Protein AF-A0A7T0P045-F1 (afdb_monomer_lite)

pLDDT: mean 94.11, std 5.27, range [69.0, 98.75]

Sequence (353 aa):
MPESSFTHPLFGPIKFRTASSEWKRGDRIIFIAGFDLNDVTPIVIPQLKDIPGSNNGKLRFHKQAHQQLLAVFNSIEAKGQLPLVKTCAGTLNPRLRKPTSGALSKLPSNHAFGIAIDLNENDPGFGDSVAPIAPVFQLFGFTWGKSFNDPMHFEINKLIKPEDVEEKLAMKYLATKQHVSNRGTPPDDFLDQLVSWGKQAPDEIFAPNLISDIYSSVKNTLGPWKDIKHRRAVMLEVMRVLAGFESSWNWNEGRDKNNPTSVTPETIEAGAWQVSANSMNFGQELKDLVLRDVGTLDGNAFQKAMKENHTLAMEYVARLLRRTTRHHGPVSRHEIDPWLRSDAVEEFEGLLS

Radius of gyration: 25.92 Å; chains: 1; bounding box: 61×36×77 Å

Structure (mmCIF, N/CA/C/O backbone):
data_AF-A0A7T0P045-F1
#
_entry.id   AF-A0A7T0P045-F1
#
loop_
_atom_site.group_PDB
_atom_site.id
_atom_site.type_symbol
_atom_site.label_atom_id
_atom_site.label_alt_id
_atom_site.label_comp_id
_atom_site.label_asym_id
_atom_site.label_entity_id
_atom_site.label_seq_id
_atom_site.pdbx_PDB_ins_code
_atom_site.Cartn_x
_atom_site.Cartn_y
_atom_site.Cartn_z
_atom_site.occupancy
_atom_site.B_iso_or_equiv
_atom_site.auth_seq_id
_atom_site.auth_comp_id
_atom_site.auth_asym_id
_atom_site.auth_atom_id
_atom_site.pdbx_PDB_model_num
ATOM 1 N N . MET A 1 1 ? 29.219 10.066 -37.476 1.00 87.38 1 MET A N 1
ATOM 2 C CA . MET A 1 1 ? 28.255 9.719 -36.413 1.00 87.38 1 MET A CA 1
ATOM 3 C C . MET A 1 1 ? 28.622 10.521 -35.179 1.00 87.38 1 MET A C 1
ATOM 5 O O . MET A 1 1 ? 29.754 10.370 -34.728 1.00 87.38 1 MET A O 1
ATOM 9 N N . PRO A 1 2 ? 27.751 11.415 -34.690 1.00 94.62 2 PRO A N 1
ATOM 10 C CA . PRO A 1 2 ? 28.007 12.179 -33.480 1.00 94.62 2 PRO A CA 1
ATOM 11 C C . PRO A 1 2 ? 28.265 11.287 -32.264 1.00 94.62 2 PRO A C 1
ATOM 13 O O . PRO A 1 2 ? 27.528 10.326 -32.029 1.00 94.62 2 PRO A O 1
ATOM 16 N N . GLU A 1 3 ? 29.282 11.649 -31.483 1.00 97.06 3 GLU A N 1
ATOM 17 C CA . GLU A 1 3 ? 29.606 11.041 -30.191 1.00 97.06 3 GLU A CA 1
ATOM 18 C C . GLU A 1 3 ? 29.237 11.990 -29.048 1.00 97.06 3 GLU A C 1
ATOM 20 O O . GLU A 1 3 ? 29.229 13.214 -29.209 1.00 97.06 3 GLU A O 1
ATOM 25 N N . SER A 1 4 ? 28.937 11.430 -27.881 1.00 96.88 4 SER A N 1
ATOM 26 C CA . SER A 1 4 ? 28.746 12.195 -26.652 1.00 96.88 4 SER A CA 1
ATOM 27 C C . SER A 1 4 ? 29.071 11.342 -25.428 1.00 96.88 4 SER A C 1
ATOM 29 O O . SER A 1 4 ? 29.196 10.116 -25.518 1.00 96.88 4 SER A O 1
ATOM 31 N N . SER A 1 5 ? 29.204 12.011 -24.287 1.00 97.12 5 SER A N 1
ATOM 32 C CA . SER A 1 5 ? 29.489 11.393 -23.000 1.00 97.12 5 SER A CA 1
ATOM 33 C C . SER A 1 5 ? 28.668 12.048 -21.896 1.00 97.12 5 SER A C 1
ATOM 35 O O . SER A 1 5 ? 28.359 13.237 -21.971 1.00 97.12 5 SER A O 1
ATOM 37 N N . PHE A 1 6 ? 28.339 11.280 -20.862 1.00 96.75 6 PHE A N 1
ATOM 38 C CA . PHE A 1 6 ? 27.690 11.768 -19.644 1.00 96.75 6 PHE A CA 1
ATOM 39 C C . PHE A 1 6 ? 27.979 10.815 -18.478 1.00 96.75 6 PHE A C 1
ATOM 41 O O . PHE A 1 6 ? 28.399 9.684 -18.704 1.00 96.75 6 PHE A O 1
ATOM 48 N N . THR A 1 7 ? 27.738 11.240 -17.241 1.00 97.38 7 THR A N 1
ATOM 49 C CA . THR A 1 7 ? 27.836 10.357 -16.068 1.00 97.38 7 THR A CA 1
ATOM 50 C C . THR A 1 7 ? 26.453 9.810 -15.732 1.00 97.38 7 THR A C 1
ATOM 52 O O . THR A 1 7 ? 25.568 10.568 -15.336 1.00 97.38 7 THR A O 1
ATOM 55 N N . HIS A 1 8 ? 26.256 8.505 -15.904 1.00 96.75 8 HIS A N 1
ATOM 56 C CA . HIS A 1 8 ? 25.036 7.808 -15.514 1.00 96.75 8 HIS A CA 1
ATOM 57 C C . HIS A 1 8 ? 25.030 7.557 -13.997 1.00 96.75 8 HIS A C 1
ATOM 59 O O . HIS A 1 8 ? 26.045 7.098 -13.467 1.00 96.75 8 HIS A O 1
ATOM 65 N N . PRO A 1 9 ? 23.911 7.782 -13.285 1.00 94.88 9 PRO A N 1
ATOM 66 C CA . PRO A 1 9 ? 23.858 7.644 -11.826 1.00 94.88 9 PRO A CA 1
ATOM 67 C C . PRO A 1 9 ? 24.200 6.233 -11.321 1.00 94.88 9 PRO A C 1
ATOM 69 O O . PRO A 1 9 ? 24.786 6.100 -10.254 1.00 94.88 9 PRO A O 1
ATOM 72 N N . LEU A 1 10 ? 23.878 5.188 -12.091 1.00 96.31 10 LEU A N 1
ATOM 73 C CA . LEU A 1 10 ? 24.155 3.792 -11.712 1.00 96.31 10 LEU A CA 1
ATOM 74 C C . LEU A 1 10 ? 25.470 3.229 -12.265 1.00 96.31 10 LEU A C 1
ATOM 76 O O . LEU A 1 10 ? 26.020 2.296 -11.693 1.00 96.31 10 LEU A O 1
ATOM 80 N N . PHE A 1 11 ? 25.951 3.753 -13.396 1.00 96.81 11 PHE A N 1
ATOM 81 C CA . PHE A 1 11 ? 27.024 3.119 -14.181 1.00 96.81 11 PHE A CA 1
ATOM 82 C C . PHE A 1 11 ? 28.256 4.015 -14.345 1.00 96.81 11 PHE A C 1
ATOM 84 O O . PHE A 1 11 ? 29.254 3.601 -14.926 1.00 96.81 11 PHE A O 1
ATOM 91 N N . GLY A 1 12 ? 28.214 5.243 -13.820 1.00 97.06 12 GLY A N 1
ATOM 92 C CA . GLY A 1 12 ? 29.323 6.181 -13.913 1.00 97.06 12 GLY A CA 1
ATOM 93 C C . GLY A 1 12 ? 29.507 6.745 -15.330 1.00 97.06 12 GLY A C 1
ATOM 94 O O . GLY A 1 12 ? 28.526 6.925 -16.053 1.00 97.06 12 GLY A O 1
ATOM 95 N N . PRO A 1 13 ? 30.739 7.109 -15.726 1.00 98.12 13 PRO A N 1
ATOM 96 C CA . PRO A 1 13 ? 31.011 7.742 -17.015 1.00 98.12 13 PRO A CA 1
ATOM 97 C C . PRO A 1 13 ? 30.671 6.839 -18.207 1.00 98.12 13 PRO A C 1
ATOM 99 O O . PRO A 1 13 ? 31.251 5.772 -18.372 1.00 98.12 13 PRO A O 1
ATOM 102 N N . ILE A 1 14 ? 29.786 7.311 -19.083 1.00 98.31 14 ILE A N 1
ATOM 103 C CA . ILE A 1 14 ? 29.343 6.640 -20.308 1.00 98.31 14 ILE A CA 1
ATOM 104 C C . ILE A 1 14 ? 29.806 7.428 -21.526 1.00 98.31 14 ILE A C 1
ATOM 106 O O . ILE A 1 14 ? 29.665 8.651 -21.568 1.00 98.31 14 ILE A O 1
ATOM 110 N N . LYS A 1 15 ? 30.271 6.717 -22.557 1.00 98.25 15 LYS A N 1
ATOM 111 C CA . LYS A 1 15 ? 30.504 7.250 -23.902 1.00 98.25 15 LYS A CA 1
ATOM 112 C C . LYS A 1 15 ? 29.677 6.471 -24.918 1.00 98.25 15 LYS A C 1
ATOM 114 O O . LYS A 1 15 ? 29.678 5.240 -24.906 1.00 98.25 15 LYS A O 1
ATOM 119 N N . PHE A 1 16 ? 29.005 7.167 -25.827 1.00 97.88 16 PHE A N 1
ATOM 120 C CA . PHE A 1 16 ? 28.197 6.547 -26.877 1.00 97.88 16 PHE A CA 1
ATOM 121 C C . PHE A 1 16 ? 28.256 7.345 -28.184 1.00 97.88 16 PHE A C 1
ATOM 123 O O . PHE A 1 16 ? 28.682 8.501 -28.217 1.00 97.88 16 PHE A O 1
ATOM 130 N N . ARG A 1 17 ? 27.787 6.726 -29.267 1.00 97.31 17 ARG A N 1
ATOM 131 C CA . ARG A 1 17 ? 27.536 7.376 -30.558 1.00 97.31 17 ARG A CA 1
ATOM 132 C C . ARG A 1 17 ? 26.132 7.100 -31.057 1.00 97.31 17 ARG A C 1
ATOM 134 O O . ARG A 1 17 ? 25.536 6.081 -30.721 1.00 97.31 17 ARG A O 1
ATOM 141 N N . THR A 1 18 ? 25.628 8.002 -31.880 1.00 97.00 18 THR A N 1
ATOM 142 C CA . THR A 1 18 ? 24.385 7.813 -32.640 1.00 97.00 18 THR A CA 1
ATOM 143 C C . THR A 1 18 ? 24.622 6.942 -33.873 1.00 97.00 18 THR A C 1
ATOM 145 O O . THR A 1 18 ? 25.755 6.814 -34.338 1.00 97.00 18 THR A O 1
ATOM 148 N N . ALA A 1 19 ? 23.568 6.309 -34.387 1.00 94.94 19 ALA A N 1
ATOM 149 C CA . ALA A 1 19 ? 23.632 5.520 -35.614 1.00 94.94 19 ALA A CA 1
ATOM 150 C C . ALA A 1 19 ? 23.658 6.409 -36.868 1.00 94.94 19 ALA A C 1
ATOM 152 O O . ALA A 1 19 ? 24.270 6.044 -37.871 1.00 94.94 19 ALA A O 1
ATOM 153 N N . SER A 1 20 ? 23.016 7.579 -36.817 1.00 95.12 20 SER A N 1
ATOM 154 C CA . SER A 1 20 ? 22.991 8.528 -37.929 1.00 95.12 20 SER A CA 1
ATOM 155 C C . SER A 1 20 ? 24.245 9.411 -37.980 1.00 95.12 20 SER A C 1
ATOM 157 O O . SER A 1 20 ? 24.991 9.574 -37.013 1.00 95.12 20 SER A O 1
ATOM 159 N N . SER A 1 21 ? 24.505 10.017 -39.141 1.00 94.56 21 SER A N 1
ATOM 160 C CA . SER A 1 21 ? 25.578 11.006 -39.331 1.00 94.56 21 SER A CA 1
ATOM 161 C C . SER A 1 21 ? 25.293 12.357 -38.665 1.00 94.56 21 SER A C 1
ATOM 163 O O . SER A 1 21 ? 26.220 13.139 -38.469 1.00 94.56 21 SER A O 1
ATOM 165 N N . GLU A 1 22 ? 24.045 12.596 -38.271 1.00 94.19 22 GLU A N 1
ATOM 166 C CA . GLU A 1 22 ? 23.540 13.801 -37.616 1.00 94.19 22 GLU A CA 1
ATOM 167 C C . GLU A 1 22 ? 22.676 13.424 -36.407 1.00 94.19 22 GLU A C 1
ATOM 169 O O . GLU A 1 22 ? 22.186 12.298 -36.305 1.00 94.19 22 GLU A O 1
ATOM 174 N N . TRP A 1 23 ? 22.461 14.364 -35.490 1.00 92.56 23 TRP A N 1
ATOM 175 C CA . TRP A 1 23 ? 21.615 14.108 -34.331 1.00 92.56 23 TRP A CA 1
ATOM 176 C C . TRP A 1 23 ? 20.131 14.058 -34.715 1.00 92.56 23 TRP A C 1
ATOM 178 O O . TRP A 1 23 ? 19.569 15.068 -35.137 1.00 92.56 23 TRP A O 1
ATOM 188 N N . LYS A 1 24 ? 19.471 12.915 -34.489 1.00 91.75 24 LYS A N 1
ATOM 189 C CA . LYS A 1 24 ? 18.034 12.734 -34.753 1.00 91.75 24 LYS A CA 1
ATOM 190 C C . LYS A 1 24 ? 17.250 12.402 -33.489 1.00 91.75 24 LYS A C 1
ATOM 192 O O . LYS A 1 24 ? 17.751 11.768 -32.559 1.00 91.75 24 LYS A O 1
ATOM 197 N N . ARG A 1 25 ? 15.983 12.821 -33.453 1.00 90.38 25 ARG A N 1
ATOM 198 C CA . ARG A 1 25 ? 15.066 12.509 -32.348 1.00 90.38 25 ARG A CA 1
ATOM 199 C C . ARG A 1 25 ? 14.916 10.995 -32.216 1.00 90.38 25 ARG A C 1
ATOM 201 O O . ARG A 1 25 ? 14.465 10.345 -33.149 1.00 90.38 25 ARG A O 1
ATOM 208 N N . GLY A 1 26 ? 15.230 10.465 -31.033 1.00 89.94 26 GLY A N 1
ATOM 209 C CA . GLY A 1 26 ? 15.087 9.037 -30.755 1.00 89.94 26 GLY A CA 1
ATOM 210 C C . GLY A 1 26 ? 16.021 8.150 -31.576 1.00 89.94 26 GLY A C 1
ATOM 211 O O . GLY A 1 26 ? 15.705 6.976 -31.744 1.00 89.94 26 GLY A O 1
ATOM 212 N N . ASP A 1 27 ? 17.130 8.696 -32.092 1.00 94.75 27 ASP A N 1
ATOM 213 C CA . ASP A 1 27 ? 18.077 7.918 -32.888 1.00 94.75 27 ASP A CA 1
ATOM 214 C C . ASP A 1 27 ? 18.638 6.743 -32.089 1.00 94.75 27 ASP A C 1
ATOM 216 O O . ASP A 1 27 ? 18.835 6.841 -30.872 1.00 94.75 27 ASP A O 1
ATOM 220 N N . ARG A 1 28 ? 18.924 5.646 -32.788 1.00 96.62 28 ARG A N 1
ATOM 221 C CA . ARG A 1 28 ? 19.585 4.489 -32.191 1.00 96.62 28 ARG A CA 1
ATOM 222 C C . ARG A 1 28 ? 20.977 4.898 -31.718 1.00 96.62 28 ARG A C 1
ATOM 224 O O . ARG A 1 28 ? 21.665 5.670 -32.386 1.00 96.62 28 ARG A O 1
ATOM 231 N N . ILE A 1 29 ? 21.403 4.357 -30.582 1.00 97.00 29 ILE A N 1
ATOM 232 C CA . ILE A 1 29 ? 22.741 4.583 -30.037 1.00 97.00 29 ILE A CA 1
ATOM 233 C C . ILE A 1 29 ? 23.550 3.292 -29.957 1.00 97.00 29 ILE A C 1
ATOM 235 O O . ILE A 1 29 ? 23.011 2.185 -29.943 1.00 97.00 29 ILE A O 1
ATOM 239 N N . ILE A 1 30 ? 24.866 3.462 -29.896 1.00 97.25 30 ILE A N 1
ATOM 240 C CA . ILE A 1 30 ? 25.857 2.410 -29.695 1.00 97.25 30 ILE A CA 1
ATOM 241 C C . ILE A 1 30 ? 26.781 2.880 -28.572 1.00 97.25 30 ILE A C 1
ATOM 243 O O . ILE A 1 30 ? 27.402 3.940 -28.693 1.00 97.25 30 ILE A O 1
ATOM 247 N N . PHE A 1 31 ? 26.872 2.111 -27.488 1.00 97.88 31 PHE A N 1
ATOM 248 C CA . PHE A 1 31 ? 27.831 2.379 -26.418 1.00 97.88 31 PHE A CA 1
ATOM 249 C C . PHE A 1 31 ? 29.258 2.120 -26.909 1.00 97.88 31 PHE A C 1
ATOM 251 O O . PHE A 1 31 ? 29.517 1.150 -27.616 1.00 97.88 31 PHE A O 1
ATOM 258 N N . ILE A 1 32 ? 30.166 3.031 -26.567 1.00 97.81 32 ILE A N 1
ATOM 259 C CA . ILE A 1 32 ? 31.594 2.967 -26.901 1.00 97.81 32 ILE A CA 1
ATOM 260 C C . ILE A 1 32 ? 32.398 2.573 -25.660 1.00 97.81 32 ILE A C 1
ATOM 262 O O . ILE A 1 32 ? 33.335 1.790 -25.763 1.00 97.81 32 ILE A O 1
ATOM 266 N N . ALA A 1 33 ? 32.049 3.135 -24.499 1.00 97.62 33 ALA A N 1
ATOM 267 C CA . ALA A 1 33 ? 32.710 2.862 -23.227 1.00 97.62 33 ALA A CA 1
ATOM 268 C C . ALA A 1 33 ? 31.765 3.125 -22.043 1.00 97.62 33 ALA A C 1
ATOM 270 O O . ALA A 1 33 ? 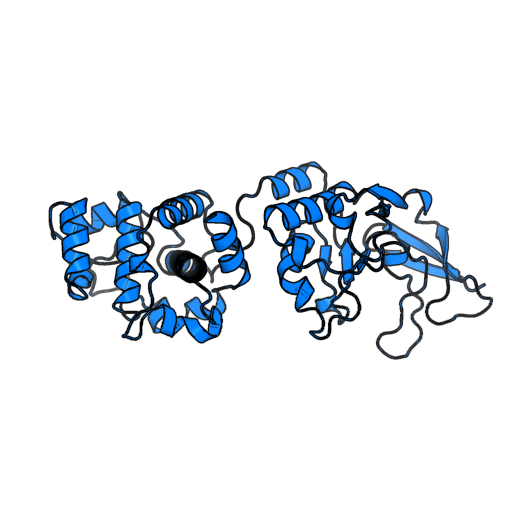30.802 3.887 -22.169 1.00 97.62 33 ALA A O 1
ATOM 271 N N . GLY A 1 34 ? 32.072 2.521 -20.893 1.00 96.56 34 GLY A N 1
ATOM 272 C CA . GLY A 1 34 ? 31.365 2.738 -19.624 1.00 96.56 34 GLY A CA 1
ATOM 273 C C . GLY A 1 34 ? 30.135 1.859 -19.390 1.00 96.56 34 GLY A C 1
ATOM 274 O O . GLY A 1 34 ? 29.659 1.773 -18.266 1.00 96.56 34 GLY A O 1
ATOM 275 N N . PHE A 1 35 ? 29.628 1.183 -20.422 1.00 97.94 35 PHE A N 1
ATOM 276 C CA . PHE A 1 35 ? 28.511 0.248 -20.304 1.00 97.94 35 PHE A CA 1
ATOM 277 C C . PHE A 1 35 ? 28.638 -0.876 -21.332 1.00 97.94 35 PHE A C 1
ATOM 279 O O . PHE A 1 35 ? 28.876 -0.603 -22.512 1.00 97.94 35 PHE A O 1
ATOM 286 N N . ASP A 1 36 ? 28.456 -2.121 -20.890 1.00 96.88 36 ASP A N 1
ATOM 287 C CA . ASP A 1 36 ? 28.437 -3.298 -21.758 1.00 96.88 36 ASP A CA 1
ATOM 288 C C . ASP A 1 36 ? 26.992 -3.757 -21.990 1.00 96.88 36 ASP A C 1
ATOM 290 O O . ASP A 1 36 ? 26.288 -4.173 -21.074 1.00 96.88 36 ASP A O 1
ATOM 294 N N . LEU A 1 37 ? 26.541 -3.723 -23.246 1.00 95.88 37 LEU A N 1
ATOM 295 C CA . LEU A 1 37 ? 25.199 -4.180 -23.609 1.00 95.88 37 LEU A CA 1
ATOM 296 C C . LEU A 1 37 ? 25.009 -5.694 -23.384 1.00 95.88 37 LEU A C 1
ATOM 298 O O . LEU A 1 37 ? 23.870 -6.160 -23.299 1.00 95.88 37 LEU A O 1
ATOM 302 N N . ASN A 1 38 ? 26.094 -6.466 -23.264 1.00 97.19 38 ASN A N 1
ATOM 303 C CA . ASN A 1 38 ? 26.035 -7.883 -22.902 1.00 97.19 38 ASN A CA 1
ATOM 304 C C . ASN A 1 38 ? 25.579 -8.105 -21.456 1.00 97.19 38 ASN A C 1
ATOM 306 O O . ASN A 1 38 ? 25.064 -9.179 -21.151 1.00 97.19 38 ASN A O 1
ATOM 310 N N . ASP A 1 39 ? 25.674 -7.088 -20.595 1.00 98.00 39 ASP A N 1
ATOM 311 C CA . ASP A 1 39 ? 25.120 -7.145 -19.242 1.00 98.00 39 ASP A CA 1
ATOM 312 C C . ASP A 1 39 ? 23.591 -7.033 -19.228 1.00 98.00 39 ASP A C 1
ATOM 314 O O . ASP A 1 39 ? 22.960 -7.321 -18.211 1.00 98.00 39 ASP A O 1
ATOM 318 N N . VAL A 1 40 ? 22.971 -6.693 -20.364 1.00 98.38 40 VAL A N 1
ATOM 319 C CA . VAL A 1 40 ? 21.520 -6.752 -20.558 1.00 98.38 40 VAL A CA 1
ATOM 320 C C . VAL A 1 40 ? 21.130 -8.126 -21.103 1.00 98.38 40 VAL A C 1
ATOM 322 O O . VAL A 1 40 ? 20.985 -8.345 -22.315 1.00 98.38 40 VAL A O 1
ATOM 325 N N . THR A 1 41 ? 20.970 -9.074 -20.189 1.00 98.50 41 THR A N 1
ATOM 326 C CA . THR A 1 41 ? 20.728 -10.486 -20.488 1.00 98.50 41 THR A CA 1
ATOM 327 C C . THR A 1 41 ? 19.231 -10.827 -20.494 1.00 98.50 41 THR A C 1
ATOM 329 O O . THR A 1 41 ? 18.410 -10.068 -19.966 1.00 98.50 41 THR A O 1
ATOM 332 N N . PRO A 1 42 ? 18.831 -11.942 -21.136 1.00 98.12 42 PRO A N 1
ATOM 333 C CA . PRO A 1 42 ? 17.457 -12.423 -21.070 1.00 98.12 42 PRO A CA 1
ATOM 334 C C . PRO A 1 42 ? 17.019 -12.717 -19.632 1.00 98.12 42 PRO A C 1
ATOM 336 O O . PRO A 1 42 ? 17.779 -13.294 -18.857 1.00 98.12 42 PRO A O 1
ATOM 339 N N . ILE A 1 43 ? 15.776 -12.374 -19.316 1.00 97.88 43 ILE A N 1
ATOM 340 C CA . ILE A 1 43 ? 15.087 -12.723 -18.075 1.00 97.88 43 ILE A CA 1
ATOM 341 C C . ILE A 1 43 ? 13.691 -13.242 -18.418 1.00 97.88 43 ILE A C 1
ATOM 343 O O . ILE A 1 43 ? 13.051 -12.756 -19.353 1.00 97.88 43 ILE A O 1
ATOM 347 N N . VAL A 1 44 ? 13.229 -14.250 -17.680 1.00 98.44 44 VAL A N 1
ATOM 348 C CA . VAL A 1 44 ? 11.866 -14.775 -17.801 1.00 98.44 44 VAL A CA 1
ATOM 349 C C . VAL A 1 44 ? 11.069 -14.299 -16.601 1.00 98.44 44 VAL A C 1
ATOM 351 O O . VAL A 1 44 ? 11.430 -14.624 -15.476 1.00 98.44 44 VAL A O 1
ATOM 354 N N . ILE A 1 45 ? 9.993 -13.558 -16.850 1.00 98.25 45 ILE A N 1
ATOM 355 C CA . ILE A 1 45 ? 9.043 -13.095 -15.837 1.00 98.25 45 ILE A CA 1
ATOM 356 C C . ILE A 1 45 ? 7.743 -13.881 -16.045 1.00 98.25 45 ILE A C 1
ATOM 358 O O . ILE A 1 45 ? 6.980 -13.545 -16.957 1.00 98.25 45 ILE A O 1
ATOM 362 N N . PRO A 1 46 ? 7.493 -14.949 -15.264 1.00 97.94 46 PRO A N 1
ATOM 363 C CA . PRO A 1 46 ? 6.357 -15.844 -15.488 1.00 97.94 46 PRO A CA 1
ATOM 364 C C . PRO A 1 46 ? 5.006 -15.124 -15.505 1.00 97.94 46 PRO A C 1
ATOM 366 O O . PRO A 1 46 ? 4.172 -15.416 -16.358 1.00 97.94 46 PRO A O 1
ATOM 369 N N . GLN A 1 47 ? 4.830 -14.129 -14.635 1.00 98.19 47 GLN A N 1
ATOM 370 C CA . GLN A 1 47 ? 3.603 -13.339 -14.503 1.00 98.19 47 GLN A CA 1
ATOM 371 C C . GLN A 1 47 ? 3.255 -12.549 -15.770 1.00 98.19 47 GLN A C 1
ATOM 373 O O . GLN A 1 47 ? 2.103 -12.186 -15.983 1.00 98.19 47 GLN A O 1
ATOM 378 N N . LEU A 1 48 ? 4.238 -12.290 -16.636 1.00 98.00 48 LEU A N 1
ATOM 379 C CA . LEU A 1 48 ? 4.026 -11.583 -17.893 1.00 98.00 48 LEU A CA 1
ATOM 380 C C . LEU A 1 48 ? 3.765 -12.515 -19.078 1.00 98.00 48 LEU A C 1
ATOM 382 O O . LEU A 1 48 ? 3.599 -12.017 -20.190 1.00 98.00 48 LEU A O 1
ATOM 386 N N . LYS A 1 49 ? 3.738 -13.840 -18.888 1.00 97.50 49 LYS A N 1
ATOM 387 C CA . LYS A 1 49 ? 3.662 -14.821 -19.981 1.00 97.50 49 LYS A CA 1
ATOM 388 C C . LYS A 1 49 ? 2.534 -14.534 -20.975 1.00 97.50 49 LYS A C 1
ATOM 390 O O . LYS A 1 49 ? 2.779 -14.571 -22.173 1.00 97.50 49 LYS A O 1
ATOM 395 N N . ASP A 1 50 ? 1.348 -14.194 -20.491 1.00 96.56 50 ASP A N 1
ATOM 396 C CA . ASP A 1 50 ? 0.176 -13.966 -21.345 1.00 96.56 50 ASP A CA 1
ATOM 397 C C . ASP A 1 50 ? -0.142 -12.469 -21.534 1.00 96.56 50 ASP A C 1
ATOM 399 O O . ASP A 1 50 ? -1.177 -12.108 -22.091 1.00 96.56 50 ASP A O 1
ATOM 403 N N . ILE A 1 51 ? 0.761 -11.581 -21.100 1.00 97.44 51 ILE A N 1
ATOM 404 C CA . ILE A 1 51 ? 0.601 -10.129 -21.225 1.00 97.44 51 ILE A CA 1
ATOM 405 C C . ILE A 1 51 ? 1.041 -9.658 -22.622 1.00 97.44 51 ILE A C 1
ATOM 407 O O . ILE A 1 51 ? 2.204 -9.846 -22.996 1.00 97.44 51 ILE A O 1
ATOM 411 N N . PRO A 1 52 ? 0.166 -8.994 -23.403 1.00 96.75 52 PRO A N 1
ATOM 412 C CA . PRO A 1 52 ? 0.516 -8.436 -24.706 1.00 96.75 52 PRO A CA 1
ATOM 413 C C . PRO A 1 52 ? 1.791 -7.582 -24.679 1.00 96.75 52 PRO A C 1
ATOM 415 O O . PRO A 1 52 ? 1.958 -6.708 -23.827 1.00 96.75 52 PRO A O 1
ATOM 418 N N . GLY A 1 53 ? 2.685 -7.835 -25.640 1.00 94.06 53 GLY A N 1
ATOM 419 C CA . GLY A 1 53 ? 3.955 -7.116 -25.808 1.00 94.06 53 GLY A CA 1
ATOM 420 C C . GLY A 1 53 ? 5.120 -7.616 -24.938 1.00 94.06 53 GLY A C 1
ATOM 421 O O . GLY A 1 53 ? 6.269 -7.275 -25.206 1.00 94.06 53 GLY A O 1
ATOM 422 N N . SER A 1 54 ? 4.877 -8.517 -23.979 1.00 94.81 54 SER A N 1
ATOM 423 C CA . SER A 1 54 ? 5.919 -9.046 -23.081 1.00 94.81 54 SER A CA 1
ATOM 424 C C . SER A 1 54 ? 6.849 -10.100 -23.702 1.00 94.81 54 SER A C 1
ATOM 426 O O . SER A 1 54 ? 7.763 -10.584 -23.031 1.00 94.81 54 SER A O 1
ATOM 428 N N . ASN A 1 55 ? 6.588 -10.517 -24.948 1.00 95.75 55 ASN A N 1
ATOM 429 C CA . ASN A 1 55 ? 7.268 -11.637 -25.607 1.00 95.75 55 ASN A CA 1
ATOM 430 C C . ASN A 1 55 ? 7.217 -12.936 -24.771 1.00 95.75 55 ASN A C 1
ATOM 432 O O . ASN A 1 55 ? 8.238 -13.563 -24.482 1.00 95.75 55 ASN A O 1
ATOM 436 N N . ASN A 1 56 ? 6.015 -13.340 -24.354 1.00 96.19 56 ASN A N 1
ATOM 437 C CA . ASN A 1 56 ? 5.796 -14.491 -23.473 1.00 96.19 56 ASN A CA 1
ATOM 438 C C . ASN A 1 56 ? 6.563 -14.386 -22.141 1.00 96.19 56 ASN A C 1
ATOM 440 O O . ASN A 1 56 ? 7.117 -15.374 -21.652 1.00 96.19 56 ASN A O 1
ATOM 444 N N . GLY A 1 57 ? 6.663 -13.170 -21.596 1.00 96.00 57 GLY A N 1
ATOM 445 C CA . GLY A 1 57 ? 7.432 -12.852 -20.392 1.00 96.00 57 GLY A CA 1
ATOM 446 C C . GLY A 1 57 ? 8.955 -12.892 -20.569 1.00 96.00 57 GLY A C 1
ATOM 447 O O . GLY A 1 57 ? 9.679 -12.755 -19.585 1.00 96.00 57 GLY A O 1
ATOM 448 N N . LYS A 1 58 ? 9.467 -13.088 -21.793 1.00 97.81 58 LYS A N 1
ATOM 449 C CA . LYS A 1 58 ? 10.906 -13.140 -22.089 1.00 97.81 58 LYS A CA 1
ATOM 450 C C . LYS A 1 58 ? 11.410 -11.762 -22.502 1.00 97.81 58 LYS A C 1
ATOM 452 O O . LYS A 1 58 ? 11.355 -11.389 -23.678 1.00 97.81 58 LYS A O 1
ATOM 457 N N . LEU A 1 59 ? 11.950 -11.033 -21.534 1.00 97.81 59 LEU A N 1
ATOM 458 C CA . LEU A 1 59 ? 12.469 -9.677 -21.706 1.00 97.81 59 LEU A CA 1
ATOM 459 C C . LEU A 1 59 ? 14.000 -9.664 -21.637 1.00 97.81 59 LEU A C 1
ATOM 461 O O . LEU A 1 59 ? 14.635 -10.664 -21.305 1.00 97.81 59 LEU A O 1
ATOM 465 N N . ARG A 1 60 ? 14.614 -8.525 -21.967 1.00 98.25 60 ARG A N 1
ATOM 466 C CA . ARG A 1 60 ? 16.051 -8.289 -21.757 1.00 98.25 60 ARG A CA 1
ATOM 467 C C . ARG A 1 60 ? 16.221 -7.190 -20.723 1.00 98.25 60 ARG A C 1
ATOM 469 O O . ARG A 1 60 ? 15.758 -6.076 -20.948 1.00 98.25 60 ARG A O 1
ATOM 476 N N . PHE A 1 61 ? 16.879 -7.493 -19.615 1.00 98.56 61 PHE A N 1
ATOM 477 C CA . PHE A 1 61 ? 17.050 -6.561 -18.503 1.00 98.56 61 PHE A CA 1
ATOM 478 C C . PHE A 1 61 ? 18.479 -6.632 -17.976 1.00 98.56 61 PHE A C 1
ATOM 480 O O . PHE A 1 61 ? 19.154 -7.649 -18.146 1.00 98.56 61 PHE A O 1
ATOM 487 N N . HIS A 1 62 ? 18.963 -5.559 -17.363 1.00 98.44 62 HIS A N 1
ATOM 488 C CA . HIS A 1 62 ? 20.311 -5.520 -16.815 1.00 98.44 62 HIS A CA 1
ATOM 489 C C . HIS A 1 62 ? 20.465 -6.573 -15.711 1.00 98.44 62 HIS A C 1
ATOM 491 O O . HIS A 1 62 ? 19.684 -6.591 -14.757 1.00 98.44 62 HIS A O 1
ATOM 497 N N . LYS A 1 63 ? 21.483 -7.433 -15.819 1.00 97.69 63 LYS A N 1
ATOM 498 C CA . LYS A 1 63 ? 21.679 -8.624 -14.972 1.00 97.69 63 LYS A CA 1
ATOM 499 C C . LYS A 1 63 ? 21.657 -8.326 -13.472 1.00 97.69 63 LYS A C 1
ATOM 501 O O . LYS A 1 63 ? 21.125 -9.109 -12.695 1.00 97.69 63 LYS A O 1
ATOM 506 N N . GLN A 1 64 ? 22.179 -7.168 -13.064 1.00 97.06 64 GLN A N 1
ATOM 507 C CA . GLN A 1 64 ? 22.218 -6.764 -11.652 1.00 97.06 64 GLN A CA 1
ATOM 508 C C . GLN A 1 64 ? 20.833 -6.459 -11.061 1.00 97.06 64 GLN A C 1
ATOM 510 O O . GLN A 1 64 ? 20.681 -6.499 -9.850 1.00 97.06 64 GLN A O 1
ATOM 515 N N . ALA A 1 65 ? 19.828 -6.177 -11.893 1.00 97.56 65 ALA A N 1
ATOM 516 C CA . ALA A 1 65 ? 18.477 -5.843 -11.449 1.00 97.56 65 ALA A CA 1
ATOM 517 C C . ALA A 1 65 ? 17.465 -6.977 -11.702 1.00 97.56 65 ALA A C 1
ATOM 519 O O . ALA A 1 65 ? 16.264 -6.784 -11.523 1.00 97.56 65 ALA A O 1
ATOM 520 N N . HIS A 1 66 ? 17.923 -8.169 -12.112 1.00 97.88 66 HIS A N 1
ATOM 521 C CA . HIS A 1 66 ? 17.042 -9.309 -12.393 1.00 97.88 66 HIS A CA 1
ATOM 522 C C . HIS A 1 66 ? 16.207 -9.711 -11.179 1.00 97.88 66 HIS A C 1
ATOM 524 O O . HIS A 1 66 ? 14.988 -9.813 -11.284 1.00 97.88 66 HIS A O 1
ATOM 530 N N . GLN A 1 67 ? 16.847 -9.889 -10.020 1.00 96.94 67 GLN A N 1
ATOM 531 C CA . GLN A 1 67 ? 16.146 -10.254 -8.787 1.00 96.94 67 GLN A CA 1
ATOM 532 C C . GLN A 1 67 ? 15.153 -9.172 -8.353 1.00 96.94 67 GLN A C 1
ATOM 534 O O . GLN A 1 67 ? 14.031 -9.505 -7.990 1.00 96.94 67 GLN A O 1
ATOM 539 N N . GLN A 1 68 ? 15.522 -7.890 -8.466 1.00 97.31 68 GLN A N 1
ATOM 540 C CA . GLN A 1 68 ? 14.619 -6.770 -8.176 1.00 97.31 68 GLN A CA 1
ATOM 541 C C . GLN A 1 68 ? 13.361 -6.818 -9.046 1.00 97.31 68 GLN A C 1
ATOM 543 O O . GLN A 1 68 ? 12.253 -6.708 -8.531 1.00 97.31 68 GLN A O 1
ATOM 548 N N . LEU A 1 69 ? 13.518 -7.007 -10.361 1.00 98.06 69 LEU A N 1
ATOM 549 C CA . LEU A 1 69 ? 12.388 -7.036 -11.286 1.00 98.06 69 LEU A CA 1
ATOM 550 C C . LEU A 1 69 ? 11.487 -8.258 -11.052 1.00 98.06 69 LEU A C 1
ATOM 552 O O . LEU A 1 69 ? 10.267 -8.124 -11.063 1.00 98.06 69 LEU A O 1
ATOM 556 N N . LEU A 1 70 ? 12.067 -9.434 -10.793 1.00 98.00 70 LEU A N 1
ATOM 557 C CA . LEU A 1 70 ? 11.298 -10.633 -10.436 1.00 98.00 70 LEU A CA 1
ATOM 558 C C . LEU A 1 70 ? 10.535 -10.442 -9.123 1.00 98.00 70 LEU A C 1
ATOM 560 O O . LEU A 1 70 ? 9.362 -10.797 -9.043 1.00 98.00 70 LEU A O 1
ATOM 564 N N . ALA A 1 71 ? 11.175 -9.844 -8.118 1.00 95.75 71 ALA A N 1
ATOM 565 C CA . ALA A 1 71 ? 10.555 -9.570 -6.830 1.00 95.75 71 ALA A CA 1
ATOM 566 C C . ALA A 1 71 ? 9.351 -8.631 -6.961 1.00 95.75 71 ALA A C 1
ATOM 568 O O . ALA A 1 71 ? 8.309 -8.909 -6.376 1.00 95.75 71 ALA A O 1
ATOM 569 N N . VAL A 1 72 ? 9.442 -7.593 -7.802 1.00 96.81 72 VAL A N 1
ATOM 570 C CA . VAL A 1 72 ? 8.304 -6.711 -8.104 1.00 96.81 72 VAL A CA 1
ATOM 571 C C . VAL A 1 72 ? 7.099 -7.507 -8.604 1.00 96.81 72 VAL A C 1
ATOM 573 O O . VAL A 1 72 ? 6.009 -7.371 -8.050 1.00 96.81 72 VAL A O 1
ATOM 576 N N . PHE A 1 73 ? 7.271 -8.354 -9.622 1.00 97.56 73 PHE A N 1
ATOM 577 C CA . PHE A 1 73 ? 6.147 -9.101 -10.195 1.00 97.56 73 PHE A CA 1
ATOM 578 C C . PHE A 1 73 ? 5.616 -10.193 -9.262 1.00 97.56 73 PHE A C 1
ATOM 580 O O . PHE A 1 73 ? 4.400 -10.366 -9.184 1.00 97.56 73 PHE A O 1
ATOM 587 N N . ASN A 1 74 ? 6.488 -10.852 -8.495 1.00 94.38 74 ASN A N 1
ATOM 588 C CA . ASN A 1 74 ? 6.068 -11.773 -7.437 1.00 94.38 74 ASN A CA 1
ATOM 589 C C . ASN A 1 74 ? 5.215 -11.053 -6.380 1.00 94.38 74 ASN A C 1
ATOM 591 O O . ASN A 1 74 ? 4.171 -11.560 -5.979 1.00 94.38 74 ASN A O 1
ATOM 595 N N . SER A 1 75 ? 5.616 -9.852 -5.951 1.00 89.19 75 SER A N 1
ATOM 596 C CA . SER A 1 75 ? 4.855 -9.059 -4.982 1.00 89.19 75 SER A CA 1
ATOM 597 C C . SER A 1 75 ? 3.531 -8.541 -5.549 1.00 89.19 75 SER A C 1
ATOM 599 O O . SER A 1 75 ? 2.534 -8.537 -4.833 1.00 89.19 75 SER A O 1
ATOM 601 N N . ILE A 1 76 ? 3.487 -8.137 -6.822 1.00 91.56 76 ILE A N 1
ATOM 602 C CA . ILE A 1 76 ? 2.238 -7.745 -7.497 1.00 91.56 76 ILE A CA 1
ATOM 603 C C . ILE A 1 76 ? 1.256 -8.926 -7.541 1.00 91.56 76 ILE A C 1
ATOM 605 O O . ILE A 1 76 ? 0.073 -8.762 -7.239 1.00 91.56 76 ILE A O 1
ATOM 609 N N . GLU A 1 77 ? 1.735 -10.121 -7.890 1.00 92.12 77 GLU A N 1
ATOM 610 C CA . GLU A 1 77 ? 0.918 -11.337 -7.923 1.00 92.12 77 GLU A CA 1
ATOM 611 C C . GLU A 1 77 ? 0.435 -11.745 -6.529 1.00 92.12 77 GLU A C 1
ATOM 613 O O . GLU A 1 77 ? -0.760 -11.973 -6.347 1.00 92.12 77 GLU A O 1
ATOM 618 N N . ALA A 1 78 ? 1.320 -11.752 -5.528 1.00 82.38 78 ALA A N 1
ATOM 619 C CA . ALA A 1 78 ? 0.969 -12.077 -4.145 1.00 82.38 78 ALA A CA 1
ATOM 620 C C . ALA A 1 78 ? -0.095 -11.130 -3.559 1.00 82.38 78 ALA A C 1
ATOM 622 O O . ALA A 1 78 ? -0.890 -11.538 -2.716 1.00 82.38 78 ALA A O 1
ATOM 623 N N . LYS A 1 79 ? -0.146 -9.878 -4.033 1.00 78.38 79 LYS A N 1
ATOM 624 C CA . LYS A 1 79 ? -1.172 -8.890 -3.663 1.00 78.38 79 LYS A CA 1
ATOM 625 C C . LYS A 1 79 ? -2.464 -9.001 -4.482 1.00 78.38 79 LYS A C 1
ATOM 627 O O . LYS A 1 79 ? -3.361 -8.183 -4.310 1.00 78.38 79 LYS A O 1
ATOM 632 N N . GLY A 1 80 ? -2.568 -9.963 -5.401 1.00 82.19 80 GLY A N 1
ATOM 633 C CA . GLY A 1 80 ? -3.717 -10.099 -6.302 1.00 82.19 80 GLY A CA 1
ATOM 634 C C . GLY A 1 80 ? -3.848 -8.953 -7.312 1.00 82.19 80 GLY A C 1
ATOM 635 O O . GLY A 1 80 ? -4.892 -8.804 -7.943 1.00 82.19 80 GLY A O 1
ATOM 636 N N . GLN A 1 81 ? -2.800 -8.143 -7.482 1.00 89.69 81 GLN A N 1
ATOM 637 C CA . GLN A 1 81 ? -2.794 -6.953 -8.336 1.00 89.69 81 GLN A CA 1
ATOM 638 C C . GLN A 1 81 ? -2.333 -7.250 -9.770 1.00 89.69 81 GLN A C 1
ATOM 640 O O . GLN A 1 81 ? -2.358 -6.361 -10.619 1.00 89.69 81 GLN A O 1
ATOM 645 N N . LEU A 1 82 ? -1.950 -8.495 -10.081 1.00 94.31 82 LEU A N 1
ATOM 646 C CA . LEU A 1 82 ? -1.536 -8.893 -11.430 1.00 94.31 82 LEU A CA 1
ATOM 647 C C . LEU A 1 82 ? -2.551 -8.529 -12.540 1.00 94.31 82 LEU A C 1
ATOM 649 O O . LEU A 1 82 ? -2.097 -8.078 -13.592 1.00 94.31 82 LEU A O 1
ATOM 653 N N . PRO A 1 83 ? -3.888 -8.598 -12.335 1.00 94.44 83 PRO A N 1
ATOM 654 C CA . PRO A 1 83 ? -4.869 -8.155 -13.335 1.00 94.44 83 PRO A CA 1
ATOM 655 C C . PRO A 1 83 ? -4.770 -6.674 -13.745 1.00 94.44 83 PRO A C 1
ATOM 657 O O . PRO A 1 83 ? -5.363 -6.273 -14.748 1.00 94.44 83 PRO A O 1
ATOM 660 N N . LEU A 1 84 ? -4.045 -5.843 -12.986 1.00 93.88 84 LEU A N 1
ATOM 661 C CA . LEU A 1 84 ? -3.791 -4.442 -13.330 1.00 93.88 84 LEU A CA 1
ATOM 662 C C . LEU A 1 84 ? -2.725 -4.290 -14.423 1.00 93.88 84 LEU A C 1
ATOM 664 O O . LEU A 1 84 ? -2.688 -3.259 -15.094 1.00 93.88 84 LEU A O 1
ATOM 668 N N . VAL A 1 85 ? -1.884 -5.303 -14.641 1.00 96.56 85 VAL A N 1
ATOM 669 C CA . VAL A 1 85 ? -0.883 -5.322 -15.712 1.00 96.56 85 VAL A CA 1
ATOM 670 C C . VAL A 1 85 ? -1.546 -5.836 -16.989 1.00 96.56 85 VAL A C 1
ATOM 672 O O . VAL A 1 85 ? -1.823 -7.021 -17.124 1.00 96.56 85 VAL A O 1
ATOM 675 N N . LYS A 1 86 ? -1.828 -4.934 -17.929 1.00 96.31 86 LYS A N 1
ATOM 676 C CA . LYS A 1 86 ? -2.594 -5.200 -19.158 1.00 96.31 86 LYS A CA 1
ATOM 677 C C . LYS A 1 86 ? -1.711 -5.311 -20.394 1.00 96.31 86 LYS A C 1
ATOM 679 O O . LYS A 1 86 ? -2.004 -6.117 -21.268 1.00 96.31 86 LYS A O 1
ATOM 684 N N . THR A 1 87 ? -0.658 -4.501 -20.495 1.00 97.19 87 THR A N 1
ATOM 685 C CA . THR A 1 87 ? 0.317 -4.551 -21.598 1.00 97.19 87 THR A CA 1
ATOM 686 C C . THR A 1 87 ? 1.728 -4.269 -21.087 1.00 97.19 87 THR A C 1
ATOM 688 O O . THR A 1 87 ? 1.909 -3.652 -20.038 1.00 97.19 87 THR A O 1
ATOM 691 N N . CYS A 1 88 ? 2.735 -4.715 -21.836 1.00 97.25 88 CYS A N 1
ATOM 692 C CA . CYS A 1 88 ? 4.143 -4.420 -21.593 1.00 97.25 88 CYS A CA 1
ATOM 693 C C . CYS A 1 88 ? 4.791 -3.975 -22.909 1.00 97.25 88 CYS A C 1
ATOM 695 O O . CYS A 1 88 ? 4.802 -4.737 -23.872 1.00 97.25 88 CYS A O 1
ATOM 697 N N . ALA A 1 89 ? 5.341 -2.760 -22.962 1.00 94.88 89 ALA A N 1
ATOM 698 C CA . ALA A 1 89 ? 6.000 -2.219 -24.159 1.00 94.88 89 ALA A CA 1
ATOM 699 C C . ALA A 1 89 ? 7.518 -2.513 -24.200 1.00 94.88 89 ALA A C 1
ATOM 701 O O . ALA A 1 89 ? 8.259 -1.970 -25.024 1.00 94.88 89 ALA A O 1
ATOM 702 N N . GLY A 1 90 ? 7.974 -3.437 -23.350 1.00 93.38 90 GLY A N 1
ATOM 703 C CA . GLY A 1 90 ? 9.342 -3.938 -23.314 1.00 93.38 90 GLY A CA 1
ATOM 704 C C . GLY A 1 90 ? 10.268 -3.145 -22.393 1.00 93.38 90 GLY A C 1
ATOM 705 O O . GLY A 1 90 ? 9.843 -2.277 -21.633 1.00 93.38 90 GLY A O 1
ATOM 706 N N . THR A 1 91 ? 11.551 -3.513 -22.433 1.00 96.94 91 THR A N 1
ATOM 707 C CA . THR A 1 91 ? 12.558 -3.073 -21.450 1.00 96.94 91 THR A CA 1
ATOM 708 C C . THR A 1 91 ? 13.876 -2.583 -22.043 1.00 96.94 91 THR A C 1
ATOM 710 O O . THR A 1 91 ? 14.711 -2.010 -21.343 1.00 96.94 91 THR A O 1
ATOM 713 N N . LEU A 1 92 ? 14.115 -2.863 -23.327 1.00 96.94 92 LEU A N 1
ATOM 714 C CA . LEU A 1 92 ? 15.379 -2.568 -23.989 1.00 96.94 92 LEU A CA 1
ATOM 715 C C . LEU A 1 92 ? 15.134 -1.888 -25.330 1.00 96.94 92 LEU A C 1
ATOM 717 O O . LEU A 1 92 ? 14.677 -2.505 -26.291 1.00 96.94 92 LEU A O 1
ATOM 721 N N . ASN A 1 93 ? 15.521 -0.621 -25.408 1.00 96.25 93 ASN A N 1
ATOM 722 C CA . ASN A 1 93 ? 15.520 0.157 -26.638 1.00 96.25 93 ASN A CA 1
ATOM 723 C C . ASN A 1 93 ? 16.729 1.111 -26.641 1.00 96.25 93 ASN A C 1
ATOM 725 O O . ASN A 1 93 ? 16.641 2.209 -26.083 1.00 96.25 93 ASN A O 1
ATOM 729 N N . PRO A 1 94 ? 17.872 0.705 -27.234 1.00 95.62 94 PRO A N 1
ATOM 730 C CA . PRO A 1 94 ? 19.095 1.506 -27.293 1.00 95.62 94 PRO A CA 1
ATOM 731 C C . PRO A 1 94 ? 18.943 2.734 -28.191 1.00 95.62 94 PRO A C 1
ATOM 733 O O . PRO A 1 94 ? 19.383 2.751 -29.341 1.00 95.62 94 PRO A O 1
ATOM 736 N N . ARG A 1 95 ? 18.319 3.785 -27.657 1.00 96.06 95 ARG A N 1
ATOM 737 C CA . ARG A 1 95 ? 18.065 5.041 -28.363 1.00 96.06 95 ARG A CA 1
ATOM 738 C C . ARG A 1 95 ? 18.245 6.270 -27.484 1.00 96.06 95 ARG A C 1
ATOM 740 O O . ARG A 1 95 ? 18.239 6.195 -26.254 1.00 96.06 95 ARG A O 1
ATOM 747 N N . LEU A 1 96 ? 18.322 7.428 -28.130 1.00 95.50 96 LEU A N 1
ATOM 748 C CA . LEU A 1 96 ? 18.192 8.720 -27.467 1.00 95.50 96 LEU A CA 1
ATOM 749 C C . LEU A 1 96 ? 16.811 8.877 -26.824 1.00 95.50 96 LEU A C 1
ATOM 751 O O . LEU A 1 96 ? 15.787 8.401 -27.336 1.00 95.50 96 LEU A O 1
ATOM 755 N N . ARG A 1 97 ? 16.776 9.587 -25.696 1.00 91.69 97 ARG A N 1
ATOM 756 C CA . ARG A 1 97 ? 15.547 9.955 -24.995 1.00 91.69 97 ARG A CA 1
ATOM 757 C C . ARG A 1 97 ? 14.652 10.799 -25.910 1.00 91.69 97 ARG A C 1
ATOM 759 O O . ARG A 1 97 ? 15.134 11.629 -26.684 1.00 91.69 97 ARG A O 1
ATOM 766 N N . LYS A 1 98 ? 13.329 10.591 -25.845 1.00 84.38 98 LYS A N 1
ATOM 767 C CA . LYS A 1 98 ? 12.398 11.478 -26.562 1.00 84.38 98 LYS A CA 1
ATOM 768 C C . LYS A 1 98 ? 12.381 12.835 -25.837 1.00 84.38 98 LYS A C 1
ATOM 770 O O . LYS A 1 98 ? 12.413 12.859 -24.612 1.00 84.38 98 LYS A O 1
ATOM 775 N N . PRO A 1 99 ? 12.376 13.957 -26.565 1.00 74.06 99 PRO A N 1
ATOM 776 C CA . PRO A 1 99 ? 12.343 15.281 -25.960 1.00 74.06 99 PRO A CA 1
ATOM 777 C C . PRO A 1 99 ? 10.995 15.553 -25.281 1.00 74.06 99 PRO A C 1
ATOM 779 O O . PRO A 1 99 ? 9.958 15.203 -25.841 1.00 74.06 99 PRO A O 1
ATOM 782 N N . THR A 1 100 ? 11.021 16.201 -24.114 1.00 69.00 100 THR A N 1
ATOM 783 C CA . THR A 1 100 ? 9.826 16.629 -23.360 1.00 69.00 100 THR A CA 1
ATOM 784 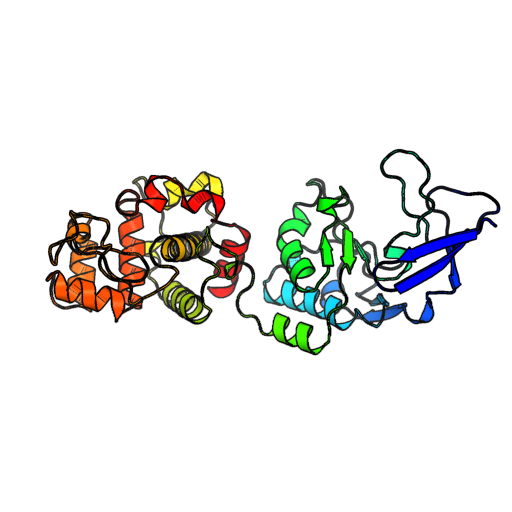C C . THR A 1 100 ? 9.406 18.069 -23.678 1.00 69.00 100 THR A C 1
ATOM 786 O O . THR A 1 100 ? 8.234 18.396 -23.564 1.00 69.00 100 THR A O 1
ATOM 789 N N . SER A 1 101 ? 10.333 18.916 -24.144 1.00 72.56 101 SER A N 1
ATOM 790 C CA . SER A 1 101 ? 10.109 20.340 -24.465 1.00 72.56 101 SER A CA 1
ATOM 791 C C . SER A 1 101 ? 10.285 20.678 -25.956 1.00 72.56 101 SER A C 1
ATOM 793 O O . SER A 1 101 ? 10.507 21.829 -26.320 1.00 72.56 101 SER A O 1
ATOM 795 N N . GLY A 1 102 ? 10.257 19.672 -26.838 1.00 72.50 102 GLY A N 1
ATOM 796 C CA . GLY A 1 102 ? 10.473 19.832 -28.286 1.00 72.50 102 GLY A CA 1
ATOM 797 C C . GLY A 1 102 ? 11.944 19.949 -28.716 1.00 72.50 102 GLY A C 1
ATOM 798 O O . GLY A 1 102 ? 12.283 19.541 -29.825 1.00 72.50 102 GLY A O 1
ATOM 799 N N . ALA A 1 103 ? 12.842 20.400 -27.833 1.00 82.44 103 ALA A N 1
ATOM 800 C CA . ALA A 1 103 ? 14.282 20.435 -28.089 1.00 82.44 103 ALA A CA 1
ATOM 801 C C . ALA A 1 103 ? 14.901 19.031 -28.043 1.00 82.44 103 ALA A C 1
ATOM 803 O O . ALA A 1 103 ? 14.715 18.298 -27.075 1.00 82.44 103 ALA A O 1
ATOM 804 N N . LEU A 1 104 ? 15.673 18.665 -29.070 1.00 85.75 104 LEU A N 1
ATOM 805 C CA . LEU A 1 104 ? 16.343 17.367 -29.188 1.00 85.75 104 LEU A CA 1
ATOM 806 C C . LEU A 1 104 ? 17.123 16.991 -27.912 1.00 85.75 104 LEU A C 1
ATOM 808 O O . LEU A 1 104 ? 18.047 17.693 -27.502 1.00 85.75 104 LEU A O 1
ATOM 812 N N . SER A 1 105 ? 16.817 15.824 -27.337 1.00 88.81 105 SER A N 1
ATOM 813 C CA . SER A 1 105 ? 17.617 15.271 -26.244 1.00 88.81 105 SER A CA 1
ATOM 814 C C . SER A 1 105 ? 18.865 14.574 -26.786 1.00 88.81 105 SER A C 1
ATOM 816 O O . SER A 1 105 ? 18.773 13.721 -27.666 1.00 88.81 105 SER A O 1
ATOM 818 N N . LYS A 1 106 ? 20.028 14.916 -26.226 1.00 92.00 106 LYS A N 1
ATOM 819 C CA . LYS A 1 106 ? 21.318 14.261 -26.503 1.00 92.00 106 LYS A CA 1
ATOM 820 C C . LYS A 1 106 ? 21.709 13.248 -25.422 1.00 92.00 106 LYS A C 1
ATOM 822 O O . LYS A 1 106 ? 22.871 12.882 -25.322 1.00 92.00 106 LYS A O 1
ATOM 827 N N . LEU A 1 107 ? 20.753 12.823 -24.596 1.00 93.88 107 LEU A N 1
ATOM 828 C CA . LEU A 1 107 ? 20.966 11.811 -23.566 1.00 93.88 107 LEU A CA 1
ATOM 829 C C . LEU A 1 107 ? 20.331 10.484 -24.001 1.00 93.88 107 LEU A C 1
ATOM 831 O O . LEU A 1 107 ? 19.229 10.501 -24.564 1.00 93.88 107 LEU A O 1
ATOM 835 N N . PRO A 1 108 ? 20.984 9.340 -23.745 1.00 95.31 108 PRO A N 1
ATOM 836 C CA . PRO A 1 108 ? 20.356 8.029 -23.855 1.00 95.31 108 PRO A CA 1
ATOM 837 C C . PRO A 1 108 ? 19.082 7.922 -23.008 1.00 95.31 108 PRO A C 1
ATOM 839 O O . PRO A 1 108 ? 18.962 8.548 -21.957 1.00 95.31 108 PRO A O 1
ATOM 842 N N . SER A 1 109 ? 18.117 7.130 -23.472 1.00 95.19 109 SER A N 1
ATOM 843 C CA . SER A 1 109 ? 16.975 6.707 -22.653 1.00 95.19 109 SER A CA 1
ATOM 844 C C . SER A 1 109 ? 17.413 5.663 -21.622 1.00 95.19 109 SER A C 1
ATOM 846 O O . SER A 1 109 ? 18.325 4.891 -21.900 1.00 95.19 109 SER A O 1
ATOM 848 N N . ASN A 1 110 ? 16.722 5.554 -20.485 1.00 96.56 110 ASN A N 1
ATOM 849 C CA . ASN A 1 110 ? 16.977 4.475 -19.522 1.00 96.56 110 ASN A CA 1
ATOM 850 C C . ASN A 1 110 ? 16.618 3.080 -20.069 1.00 96.56 110 ASN A C 1
ATOM 852 O O . ASN A 1 110 ? 17.278 2.095 -19.739 1.00 96.56 110 ASN A O 1
ATOM 856 N N . HIS A 1 111 ? 15.712 3.005 -21.051 1.00 97.38 111 HIS A N 1
ATOM 857 C CA . HIS A 1 111 ? 15.517 1.803 -21.870 1.00 97.38 111 HIS A CA 1
ATOM 858 C C . HIS A 1 111 ? 16.778 1.389 -22.642 1.00 97.38 111 HIS A C 1
ATOM 860 O O . HIS A 1 111 ? 16.906 0.229 -23.012 1.00 97.38 111 HIS A O 1
ATOM 866 N N . ALA A 1 112 ? 17.739 2.285 -22.892 1.00 97.81 112 ALA A N 1
ATOM 867 C CA . ALA A 1 112 ? 18.980 1.917 -23.571 1.00 97.81 112 ALA A CA 1
ATOM 868 C C . ALA A 1 112 ? 19.900 1.042 -22.711 1.00 97.81 112 ALA A C 1
ATOM 870 O O . ALA A 1 112 ? 20.709 0.299 -23.262 1.00 97.81 112 ALA A O 1
ATOM 871 N N . PHE A 1 113 ? 19.751 1.109 -21.388 1.00 98.25 113 PHE A N 1
ATOM 872 C CA . PHE A 1 113 ? 20.546 0.349 -20.426 1.00 98.25 113 PHE A CA 1
ATOM 873 C C . PHE A 1 113 ? 19.836 -0.922 -19.939 1.00 98.25 113 PHE A C 1
ATOM 875 O O . PHE A 1 113 ? 20.391 -1.659 -19.131 1.00 98.25 113 PHE A O 1
ATOM 882 N N . GLY A 1 114 ? 18.609 -1.192 -20.401 1.00 98.06 114 GLY A N 1
ATOM 883 C CA . GLY A 1 114 ? 17.833 -2.340 -19.931 1.00 98.06 114 GLY A CA 1
ATOM 884 C C . GLY A 1 114 ? 17.439 -2.247 -18.456 1.00 98.06 114 GLY A C 1
ATOM 885 O O . GLY A 1 114 ? 17.412 -3.269 -17.781 1.00 98.06 114 GLY A O 1
ATOM 886 N N . ILE A 1 115 ? 17.207 -1.035 -17.943 1.00 98.31 115 ILE A N 1
ATOM 887 C CA . ILE A 1 115 ? 16.847 -0.774 -16.535 1.00 98.31 115 ILE A CA 1
ATOM 888 C C . ILE A 1 115 ? 15.460 -0.141 -16.381 1.00 98.31 115 ILE A C 1
ATOM 890 O O . ILE A 1 115 ? 15.121 0.340 -15.302 1.00 98.31 115 ILE A O 1
ATOM 894 N N . ALA A 1 116 ? 14.682 -0.092 -17.459 1.00 98.12 116 ALA A N 1
ATOM 895 C CA . ALA A 1 116 ? 13.340 0.468 -17.472 1.00 98.12 116 ALA A CA 1
ATOM 896 C C . ALA A 1 116 ? 12.340 -0.536 -18.043 1.00 98.12 116 ALA A C 1
ATOM 898 O O . ALA A 1 116 ? 12.727 -1.435 -18.788 1.00 98.12 116 ALA A O 1
ATOM 899 N N . ILE A 1 117 ? 11.073 -0.390 -17.679 1.00 98.31 117 ILE A N 1
ATOM 900 C CA . ILE A 1 117 ? 9.950 -1.157 -18.209 1.00 98.31 117 ILE A CA 1
ATOM 901 C C . ILE A 1 117 ? 8.746 -0.233 -18.359 1.00 98.31 117 ILE A C 1
ATOM 903 O O . ILE A 1 117 ? 8.445 0.542 -17.452 1.00 98.31 117 ILE A O 1
ATOM 907 N N . ASP A 1 118 ? 8.056 -0.350 -19.490 1.00 97.38 118 ASP A N 1
ATOM 908 C CA . ASP A 1 118 ? 6.831 0.400 -19.759 1.00 97.38 118 ASP A CA 1
ATOM 909 C C . ASP A 1 118 ? 5.629 -0.545 -19.666 1.00 97.38 118 ASP A C 1
ATOM 911 O O . ASP A 1 118 ? 5.572 -1.560 -20.370 1.00 97.38 118 ASP A O 1
ATOM 915 N N . LEU A 1 119 ? 4.670 -0.220 -18.800 1.00 97.81 119 LEU A N 1
ATOM 916 C CA . LEU A 1 119 ? 3.450 -0.995 -18.573 1.00 97.81 119 LEU A CA 1
ATOM 917 C C . LEU A 1 119 ? 2.211 -0.176 -18.930 1.00 97.81 119 LEU A C 1
ATOM 919 O O . LEU A 1 119 ? 2.141 1.013 -18.632 1.00 97.81 119 LEU A O 1
ATOM 923 N N . ASN A 1 120 ? 1.209 -0.835 -19.512 1.00 96.62 120 ASN A N 1
ATOM 924 C CA . ASN A 1 120 ? -0.078 -0.228 -19.869 1.00 96.62 120 ASN A CA 1
ATOM 925 C C . ASN A 1 120 ? 0.072 1.031 -20.743 1.00 96.62 120 ASN A C 1
ATOM 927 O O . ASN A 1 120 ? -0.539 2.066 -20.473 1.00 96.62 120 ASN A O 1
ATOM 931 N N . GLU A 1 121 ? 0.891 0.946 -21.798 1.00 89.69 121 GLU A N 1
ATOM 932 C CA . GLU A 1 121 ? 1.053 2.046 -22.756 1.00 89.69 121 GLU A CA 1
ATOM 933 C C . GLU A 1 121 ? -0.322 2.501 -23.285 1.00 89.69 121 GLU A C 1
ATOM 935 O O . GLU A 1 121 ? -1.167 1.676 -23.643 1.00 89.69 121 GLU A O 1
ATOM 940 N N . ASN A 1 122 ? -0.528 3.820 -23.359 1.00 84.94 122 ASN A N 1
ATOM 941 C CA . ASN A 1 122 ? -1.782 4.475 -23.763 1.00 84.94 122 ASN A CA 1
ATOM 942 C C . ASN A 1 122 ? -2.957 4.337 -22.777 1.00 84.94 122 ASN A C 1
ATOM 944 O O . ASN A 1 122 ? -4.112 4.465 -23.184 1.00 84.94 122 ASN A O 1
ATOM 948 N N . ASP A 1 123 ? -2.687 4.117 -21.488 1.00 84.31 123 ASP A N 1
ATOM 949 C CA . ASP A 1 123 ? -3.703 4.248 -20.440 1.00 84.31 123 ASP A CA 1
ATOM 950 C C . ASP A 1 123 ? -4.421 5.619 -20.522 1.00 84.31 123 ASP A C 1
ATOM 952 O O . ASP A 1 123 ? -3.766 6.658 -20.363 1.00 84.31 123 ASP A O 1
ATOM 956 N N . PRO A 1 124 ? -5.755 5.661 -20.744 1.00 82.50 124 PRO A N 1
ATOM 957 C CA . PRO A 1 124 ? -6.502 6.915 -20.849 1.00 82.50 124 PRO A CA 1
ATOM 958 C C . PRO A 1 124 ? -6.490 7.725 -19.547 1.00 82.50 124 PRO A C 1
ATOM 960 O O . PRO A 1 124 ? -6.662 8.941 -19.593 1.00 82.50 124 PRO A O 1
ATOM 963 N N . GLY A 1 125 ? -6.267 7.071 -18.401 1.00 83.81 125 GLY A N 1
ATOM 964 C CA . GLY A 1 125 ? -6.157 7.713 -17.091 1.00 83.81 125 GLY A CA 1
ATOM 965 C C . GLY A 1 125 ? -4.770 8.281 -16.790 1.00 83.81 125 GLY A C 1
ATOM 966 O O . GLY A 1 125 ? -4.490 8.614 -15.647 1.00 83.81 125 GLY A O 1
ATOM 967 N N . PHE A 1 126 ? -3.862 8.353 -17.771 1.00 87.31 126 PHE A N 1
ATOM 968 C CA . PHE A 1 126 ? -2.514 8.897 -17.570 1.00 87.31 126 PHE A CA 1
ATOM 969 C C . PHE A 1 126 ? -1.787 8.260 -16.361 1.00 87.31 126 PHE A C 1
ATOM 971 O O . PHE A 1 126 ? -1.203 8.943 -15.514 1.00 87.31 126 PHE A O 1
ATOM 978 N N . GLY A 1 127 ? -1.836 6.927 -16.268 1.00 86.44 127 GLY A N 1
ATOM 979 C CA . GLY A 1 127 ? -1.174 6.152 -15.217 1.00 86.44 127 GLY A CA 1
ATOM 980 C C . GLY A 1 127 ? -2.068 5.619 -14.118 1.00 86.44 127 GLY A C 1
ATOM 981 O O . GLY A 1 127 ? -1.566 4.895 -13.261 1.00 86.44 127 GLY A O 1
ATOM 982 N N . ASP A 1 128 ? -3.353 5.959 -14.102 1.00 87.00 128 ASP A N 1
ATOM 983 C CA . ASP A 1 128 ? -4.276 5.481 -13.072 1.00 87.00 128 ASP A CA 1
ATOM 984 C C . ASP A 1 128 ? -4.353 3.948 -13.018 1.00 87.00 128 ASP A C 1
ATOM 986 O O . ASP A 1 128 ? -4.497 3.379 -11.939 1.00 87.00 128 ASP A O 1
ATOM 990 N N . SER A 1 129 ? -4.166 3.255 -14.147 1.00 89.81 129 SER A N 1
ATOM 991 C CA . SER A 1 129 ? -4.158 1.787 -14.182 1.00 89.81 129 SER A CA 1
ATOM 992 C C . SER A 1 129 ? -2.946 1.148 -13.496 1.00 89.81 129 SER A C 1
ATOM 994 O O . SER A 1 129 ? -3.061 0.033 -12.994 1.00 89.81 129 SER A O 1
ATOM 996 N N . VAL A 1 130 ? -1.798 1.832 -13.468 1.00 92.81 130 VAL A N 1
ATOM 997 C CA . VAL A 1 130 ? -0.550 1.334 -12.856 1.00 92.81 130 VAL A CA 1
ATOM 998 C C . VAL A 1 130 ? -0.238 2.004 -11.518 1.00 92.81 130 VAL A C 1
ATOM 1000 O O . VAL A 1 130 ? 0.665 1.568 -10.805 1.00 92.81 130 VAL A O 1
ATOM 1003 N N . ALA A 1 131 ? -0.997 3.033 -11.136 1.00 88.56 131 ALA A N 1
ATOM 1004 C CA . ALA A 1 131 ? -0.854 3.707 -9.852 1.00 88.56 131 ALA A CA 1
ATOM 1005 C C . ALA A 1 131 ? -0.905 2.744 -8.647 1.00 88.56 131 ALA A C 1
ATOM 1007 O O . ALA A 1 131 ? -0.057 2.898 -7.767 1.00 88.56 131 ALA A O 1
ATOM 1008 N N . PRO A 1 132 ? -1.784 1.716 -8.603 1.00 85.00 132 PRO A N 1
ATOM 1009 C CA . PRO A 1 132 ? -1.835 0.801 -7.458 1.00 85.00 132 PRO A CA 1
ATOM 1010 C C . PRO A 1 132 ? -0.606 -0.114 -7.325 1.00 85.00 132 PRO A C 1
ATOM 1012 O O . PRO A 1 132 ? -0.282 -0.547 -6.221 1.00 85.00 132 PRO A O 1
ATOM 1015 N N . ILE A 1 133 ? 0.110 -0.391 -8.424 1.00 91.75 133 ILE A N 1
ATOM 1016 C CA . ILE A 1 133 ? 1.324 -1.232 -8.415 1.00 91.75 133 ILE A CA 1
ATOM 1017 C C . ILE A 1 133 ? 2.616 -0.415 -8.287 1.00 91.75 133 ILE A C 1
ATOM 1019 O O . ILE A 1 133 ? 3.671 -0.968 -7.970 1.00 91.75 133 ILE A O 1
ATOM 1023 N N . ALA A 1 134 ? 2.560 0.904 -8.492 1.00 92.38 134 ALA A N 1
ATOM 1024 C CA . ALA A 1 134 ? 3.727 1.777 -8.406 1.00 92.38 134 ALA A CA 1
ATOM 1025 C C . ALA A 1 134 ? 4.458 1.729 -7.044 1.00 92.38 134 ALA A C 1
ATOM 1027 O O . ALA A 1 134 ? 5.693 1.685 -7.057 1.00 92.38 134 ALA A O 1
ATOM 1028 N N . PRO A 1 135 ? 3.774 1.648 -5.882 1.00 88.62 135 PRO A N 1
ATOM 1029 C CA . PRO A 1 135 ? 4.446 1.474 -4.593 1.00 88.62 135 PRO A CA 1
ATOM 1030 C C . PRO A 1 135 ? 5.291 0.195 -4.502 1.00 88.62 135 PRO A C 1
ATOM 1032 O O . PRO A 1 135 ? 6.339 0.201 -3.856 1.00 88.62 135 PRO A O 1
ATOM 1035 N N . VAL A 1 136 ? 4.885 -0.891 -5.174 1.00 91.06 136 VAL A N 1
ATOM 1036 C CA . VAL A 1 136 ? 5.662 -2.143 -5.215 1.00 91.06 136 VAL A CA 1
ATOM 1037 C C . VAL A 1 136 ? 6.956 -1.935 -5.999 1.00 91.06 136 VAL A C 1
ATOM 1039 O O . VAL A 1 136 ? 8.028 -2.292 -5.523 1.00 91.06 136 VAL A O 1
ATOM 1042 N N . PHE A 1 137 ? 6.893 -1.278 -7.158 1.00 96.00 137 PHE A N 1
ATOM 1043 C CA . PHE A 1 137 ? 8.092 -0.883 -7.903 1.00 96.00 137 PHE A CA 1
ATOM 1044 C C . PHE A 1 137 ? 9.037 -0.031 -7.039 1.00 96.00 137 PHE A C 1
ATOM 1046 O O . PHE A 1 137 ? 10.235 -0.309 -6.945 1.00 96.00 137 PHE A O 1
ATOM 1053 N N . GLN A 1 138 ? 8.496 0.976 -6.352 1.00 93.50 138 GLN A N 1
ATOM 1054 C CA . GLN A 1 138 ? 9.277 1.873 -5.498 1.00 93.50 138 GLN A CA 1
ATOM 1055 C C . GLN A 1 138 ? 9.944 1.154 -4.322 1.00 93.50 138 GLN A C 1
ATOM 1057 O O . GLN A 1 138 ? 11.104 1.443 -4.013 1.00 93.50 138 GLN A O 1
ATOM 1062 N N . LEU A 1 139 ? 9.269 0.171 -3.717 1.00 89.62 139 LEU A N 1
ATOM 1063 C CA . LEU A 1 139 ? 9.850 -0.674 -2.673 1.00 89.62 139 LEU A CA 1
ATOM 1064 C C . LEU A 1 139 ? 11.161 -1.320 -3.133 1.00 89.62 139 LEU A C 1
ATOM 1066 O O . LEU A 1 139 ? 12.136 -1.330 -2.375 1.00 89.62 139 LEU A O 1
ATOM 1070 N N . PHE A 1 140 ? 11.194 -1.813 -4.371 1.00 95.31 140 PHE A N 1
ATOM 1071 C CA . PHE A 1 140 ? 12.342 -2.496 -4.967 1.00 95.31 140 PHE A CA 1
ATOM 1072 C C . PHE A 1 140 ? 13.291 -1.557 -5.728 1.00 95.31 140 PHE A C 1
ATOM 1074 O O . PHE A 1 140 ? 14.056 -2.007 -6.579 1.00 95.31 140 PHE A O 1
ATOM 1081 N N . GLY A 1 141 ? 13.290 -0.259 -5.406 1.00 95.12 141 GLY A N 1
ATOM 1082 C CA . GLY A 1 141 ? 14.300 0.691 -5.886 1.00 95.12 141 GLY A CA 1
ATOM 1083 C C . GLY A 1 141 ? 14.024 1.295 -7.264 1.00 95.12 141 GLY A C 1
ATOM 1084 O O . GLY A 1 141 ? 14.929 1.898 -7.853 1.00 95.12 141 GLY A O 1
ATOM 1085 N N . PHE A 1 142 ? 12.799 1.166 -7.776 1.00 97.62 142 PHE A N 1
ATOM 1086 C CA . PHE A 1 142 ? 12.380 1.851 -8.994 1.00 97.62 142 PHE A CA 1
ATOM 1087 C C . PHE A 1 142 ? 11.815 3.245 -8.695 1.00 97.62 142 PHE A C 1
ATOM 1089 O O . PHE A 1 142 ? 11.241 3.503 -7.640 1.00 97.62 142 PHE A O 1
ATOM 1096 N N . THR A 1 143 ? 11.917 4.144 -9.663 1.00 96.25 143 THR A N 1
ATOM 1097 C CA . THR A 1 143 ? 11.131 5.375 -9.719 1.00 96.25 143 THR A CA 1
ATOM 1098 C C . THR A 1 143 ? 9.972 5.177 -10.687 1.00 96.25 143 THR A C 1
ATOM 1100 O O . THR A 1 143 ? 10.137 4.591 -11.757 1.00 96.25 143 THR A O 1
ATOM 1103 N N . TRP A 1 144 ? 8.802 5.699 -10.320 1.00 96.69 144 TRP A N 1
ATOM 1104 C CA . TRP A 1 144 ? 7.644 5.756 -11.203 1.00 96.69 144 TRP A CA 1
ATOM 1105 C C . TRP A 1 144 ? 7.628 7.057 -12.012 1.00 96.69 144 TRP A C 1
ATOM 1107 O O . TRP A 1 144 ? 7.717 8.161 -11.456 1.00 96.69 144 TRP A O 1
ATOM 1117 N N . GLY A 1 145 ? 7.470 6.931 -13.326 1.00 92.94 145 GLY A N 1
ATOM 1118 C CA . GLY A 1 145 ? 7.557 8.032 -14.274 1.00 92.94 145 GLY A CA 1
ATOM 1119 C C . GLY A 1 145 ? 6.420 9.041 -14.234 1.00 92.94 145 GLY A C 1
ATOM 1120 O O . GLY A 1 145 ? 6.558 10.116 -14.814 1.00 92.94 145 GLY A O 1
ATOM 1121 N N . LYS A 1 146 ? 5.352 8.815 -13.452 1.00 89.69 146 LYS A N 1
ATOM 1122 C CA . LYS A 1 146 ? 4.366 9.876 -13.159 1.00 89.69 146 LYS A CA 1
ATOM 1123 C C . LYS A 1 146 ? 5.032 11.118 -12.552 1.00 89.69 146 LYS A C 1
ATOM 1125 O O . LYS A 1 146 ? 4.617 12.234 -12.849 1.00 89.69 146 LYS A O 1
ATOM 1130 N N . SER A 1 147 ? 6.120 10.939 -11.797 1.00 87.00 147 SER A N 1
ATOM 1131 C CA . SER A 1 147 ? 6.933 12.042 -11.254 1.00 87.00 147 SER A CA 1
ATOM 1132 C C . SER A 1 147 ? 7.617 12.914 -12.321 1.00 87.00 147 SER A C 1
ATOM 1134 O O . SER A 1 147 ? 8.003 14.044 -12.031 1.00 87.00 147 SER A O 1
ATOM 1136 N N . PHE A 1 148 ? 7.730 12.426 -13.560 1.00 88.31 148 PHE A N 1
ATOM 1137 C CA . PHE A 1 148 ? 8.319 13.128 -14.702 1.00 88.31 148 PHE A CA 1
ATOM 1138 C C . PHE A 1 148 ? 7.458 13.038 -15.975 1.00 88.31 148 PHE A C 1
ATOM 1140 O O . PHE A 1 148 ? 7.978 13.092 -17.090 1.00 88.31 148 PHE A O 1
ATOM 1147 N N . ASN A 1 149 ? 6.131 12.980 -15.802 1.00 89.25 149 ASN A N 1
ATOM 1148 C CA . ASN A 1 149 ? 5.134 13.028 -16.877 1.00 89.25 149 ASN A CA 1
ATOM 1149 C C . ASN A 1 149 ? 5.241 11.879 -17.908 1.00 89.25 149 ASN A C 1
ATOM 1151 O O . ASN A 1 149 ? 4.938 12.073 -19.085 1.00 89.25 149 ASN A O 1
ATOM 1155 N N . ASP A 1 150 ? 5.663 10.693 -17.458 1.00 90.50 150 ASP A N 1
ATOM 1156 C CA . ASP A 1 150 ? 5.728 9.445 -18.232 1.00 90.50 150 ASP A CA 1
ATOM 1157 C C . ASP A 1 150 ? 5.157 8.267 -17.408 1.00 90.50 150 ASP A C 1
ATOM 1159 O O . ASP A 1 150 ? 5.886 7.435 -16.871 1.00 90.50 150 ASP A O 1
ATOM 1163 N N . PRO A 1 151 ? 3.837 8.235 -17.173 1.00 91.31 151 PRO A N 1
ATOM 1164 C CA . PRO A 1 151 ? 3.238 7.407 -16.126 1.00 91.31 151 PRO A CA 1
ATOM 1165 C C . PRO A 1 151 ? 3.225 5.897 -16.405 1.00 91.31 151 PRO A C 1
ATOM 1167 O O . PRO A 1 151 ? 2.972 5.123 -15.488 1.00 91.31 151 PRO A O 1
ATOM 1170 N N . MET A 1 152 ? 3.492 5.464 -17.634 1.00 94.62 152 MET A N 1
ATOM 1171 C CA . MET A 1 152 ? 3.662 4.044 -17.976 1.00 94.62 152 MET A CA 1
ATOM 1172 C C . MET A 1 152 ? 5.045 3.504 -17.594 1.00 94.62 152 MET A C 1
ATOM 1174 O O . MET A 1 152 ? 5.234 2.292 -17.523 1.00 94.62 152 MET A O 1
ATOM 1178 N N . HIS A 1 153 ? 6.008 4.398 -17.362 1.00 96.88 153 HIS A N 1
ATOM 1179 C CA . HIS A 1 153 ? 7.423 4.077 -17.255 1.00 96.88 153 HIS A CA 1
ATOM 1180 C C . HIS A 1 153 ? 7.839 3.829 -15.802 1.00 96.88 153 HIS A C 1
ATOM 1182 O O . HIS A 1 153 ? 7.570 4.634 -14.904 1.00 96.88 153 HIS A O 1
ATOM 1188 N N . PHE A 1 154 ? 8.561 2.736 -15.575 1.00 98.31 154 PHE A N 1
ATOM 1189 C CA . PHE A 1 154 ? 9.243 2.426 -14.320 1.00 98.31 154 PHE A CA 1
ATOM 1190 C C . PHE A 1 154 ? 10.724 2.204 -14.597 1.00 98.31 154 PHE A C 1
ATOM 1192 O O . PHE A 1 154 ? 11.076 1.426 -15.478 1.00 98.31 154 PHE A O 1
ATOM 1199 N N . GLU A 1 155 ? 11.606 2.842 -13.831 1.00 97.69 155 GLU A N 1
ATOM 1200 C CA . GLU A 1 155 ? 13.058 2.708 -14.014 1.00 97.69 155 GLU A CA 1
ATOM 1201 C C . GLU A 1 155 ? 13.799 2.474 -12.710 1.00 97.69 155 GLU A C 1
ATOM 1203 O O . GLU A 1 155 ? 13.445 3.046 -11.685 1.00 97.69 155 GLU A O 1
ATOM 1208 N N . ILE A 1 156 ? 14.860 1.668 -12.752 1.00 97.69 156 ILE A N 1
ATOM 1209 C CA . ILE A 1 156 ? 15.762 1.502 -11.613 1.00 97.69 156 ILE A CA 1
ATOM 1210 C C . ILE A 1 156 ? 16.415 2.850 -11.306 1.00 97.69 156 ILE A C 1
ATOM 1212 O O . ILE A 1 156 ? 17.157 3.396 -12.121 1.00 97.69 156 ILE A O 1
ATOM 1216 N N . ASN A 1 157 ? 16.187 3.344 -10.094 1.00 95.12 157 ASN A N 1
ATOM 1217 C CA . ASN A 1 157 ? 16.912 4.480 -9.530 1.00 95.12 157 ASN A CA 1
ATOM 1218 C C . ASN A 1 157 ? 17.991 4.019 -8.543 1.00 95.12 157 ASN A C 1
ATOM 1220 O O . ASN A 1 157 ? 18.991 4.702 -8.332 1.00 95.12 157 ASN A O 1
ATOM 1224 N N . LYS A 1 158 ? 17.812 2.834 -7.951 1.00 95.88 158 LYS A N 1
ATOM 1225 C CA . LYS A 1 158 ? 18.770 2.230 -7.030 1.00 95.88 158 LYS A CA 1
ATOM 1226 C C . LYS A 1 158 ? 18.887 0.733 -7.291 1.00 95.88 158 LYS A C 1
ATOM 1228 O O . LYS A 1 158 ? 17.896 0.005 -7.236 1.00 95.88 158 LYS A O 1
ATOM 1233 N N . LEU A 1 159 ? 20.115 0.277 -7.518 1.00 96.38 159 LEU A N 1
ATOM 1234 C CA . LEU A 1 159 ? 20.444 -1.141 -7.424 1.00 96.38 159 LEU A CA 1
ATOM 1235 C C . LEU A 1 159 ? 20.476 -1.523 -5.941 1.00 96.38 159 LEU A C 1
ATOM 1237 O O . LEU A 1 159 ? 21.167 -0.874 -5.151 1.00 96.38 159 LEU A O 1
ATOM 1241 N N . ILE A 1 160 ? 19.697 -2.531 -5.565 1.00 93.88 160 ILE A N 1
ATOM 1242 C CA . ILE A 1 160 ? 19.667 -3.079 -4.205 1.00 93.88 160 ILE A CA 1
ATOM 1243 C C . ILE A 1 160 ? 20.265 -4.479 -4.211 1.00 93.88 160 ILE A C 1
ATOM 1245 O O . ILE A 1 160 ? 20.282 -5.156 -5.241 1.00 93.88 160 ILE A O 1
ATOM 1249 N N . LYS A 1 161 ? 20.819 -4.885 -3.073 1.00 93.00 161 LYS A N 1
ATOM 1250 C CA . LYS A 1 161 ? 21.517 -6.162 -2.984 1.00 93.00 161 LYS A CA 1
ATOM 1251 C C . LYS A 1 161 ? 20.517 -7.319 -2.840 1.00 93.00 161 LYS A C 1
ATOM 1253 O O . LYS A 1 161 ? 19.392 -7.074 -2.403 1.00 93.00 161 LYS A O 1
ATOM 1258 N N . PRO A 1 162 ? 20.901 -8.561 -3.183 1.00 89.50 162 PRO A N 1
ATOM 1259 C CA . PRO A 1 162 ? 20.044 -9.735 -3.007 1.00 89.50 162 PRO A CA 1
ATOM 1260 C C . PRO A 1 162 ? 19.442 -9.848 -1.601 1.00 89.50 162 PRO A C 1
ATOM 1262 O O . PRO A 1 162 ? 18.242 -10.072 -1.472 1.00 89.50 162 PRO A O 1
ATOM 1265 N N . GLU A 1 163 ? 20.237 -9.596 -0.558 1.00 89.88 163 GLU A N 1
ATOM 1266 C CA . GLU A 1 163 ? 19.776 -9.614 0.834 1.00 89.88 163 GLU A CA 1
ATOM 1267 C C . GLU A 1 163 ? 18.669 -8.580 1.113 1.00 89.88 163 GLU A C 1
ATOM 1269 O O . GLU A 1 163 ? 17.689 -8.891 1.787 1.00 89.88 163 GLU A O 1
ATOM 1274 N N . ASP A 1 164 ? 18.760 -7.384 0.518 1.00 88.06 164 ASP A N 1
ATOM 1275 C CA . ASP A 1 164 ? 17.734 -6.343 0.651 1.00 88.06 164 ASP A CA 1
ATOM 1276 C C . ASP A 1 164 ? 16.447 -6.737 -0.099 1.00 88.06 164 ASP A C 1
ATOM 1278 O O . ASP A 1 164 ? 15.346 -6.337 0.282 1.00 88.06 164 ASP A O 1
ATOM 1282 N N . VAL A 1 165 ? 16.566 -7.483 -1.208 1.00 89.44 165 VAL A N 1
ATOM 1283 C CA . VAL A 1 165 ? 15.414 -8.005 -1.962 1.00 89.44 165 VAL A CA 1
ATOM 1284 C C . VAL A 1 165 ? 14.679 -9.054 -1.131 1.00 89.44 165 VAL A C 1
ATOM 1286 O O . VAL A 1 165 ? 13.454 -9.002 -1.047 1.00 89.44 165 VAL A O 1
ATOM 1289 N N . GLU A 1 166 ? 15.412 -9.977 -0.510 1.00 85.38 166 GLU A N 1
ATOM 1290 C CA . GLU A 1 166 ? 14.849 -11.011 0.363 1.00 85.38 166 GLU A CA 1
ATOM 1291 C C . GLU A 1 166 ? 14.157 -10.402 1.586 1.00 85.38 166 GLU A C 1
ATOM 1293 O O . GLU A 1 166 ? 13.019 -10.766 1.881 1.00 85.38 166 GLU A O 1
ATOM 1298 N N . GLU A 1 167 ? 14.782 -9.414 2.237 1.00 83.94 167 GLU A N 1
ATOM 1299 C CA . GLU A 1 167 ? 14.173 -8.671 3.347 1.00 83.94 167 GLU A CA 1
ATOM 1300 C C . GLU A 1 167 ? 12.844 -8.027 2.922 1.00 83.94 167 GLU A C 1
ATOM 1302 O O . GLU A 1 167 ? 11.824 -8.190 3.591 1.00 83.94 167 GLU A O 1
ATOM 1307 N N . LYS A 1 168 ? 12.818 -7.355 1.764 1.00 84.50 168 LYS A N 1
ATOM 1308 C CA . LYS A 1 168 ? 11.609 -6.713 1.219 1.00 84.50 168 LYS A CA 1
ATOM 1309 C C . LYS A 1 168 ? 10.522 -7.706 0.822 1.00 84.50 168 LYS A C 1
ATOM 1311 O O . LYS A 1 168 ? 9.346 -7.392 0.968 1.00 84.50 168 LYS A O 1
ATOM 1316 N N . LEU A 1 169 ? 10.893 -8.881 0.317 1.00 81.75 169 LEU A N 1
ATOM 1317 C CA . LEU A 1 169 ? 9.948 -9.959 0.013 1.00 81.75 169 LEU A CA 1
ATOM 1318 C C . LEU A 1 169 ? 9.360 -10.582 1.283 1.00 81.75 169 LEU A C 1
ATOM 1320 O O . LEU A 1 169 ? 8.211 -11.017 1.265 1.00 81.75 169 LEU A O 1
ATOM 1324 N N . ALA A 1 170 ? 10.124 -10.608 2.377 1.00 77.38 170 ALA A N 1
ATOM 1325 C CA . ALA A 1 170 ? 9.660 -11.081 3.676 1.00 77.38 170 ALA A CA 1
ATOM 1326 C C . ALA A 1 170 ? 8.755 -10.068 4.404 1.00 77.38 170 ALA A C 1
ATOM 1328 O O . ALA A 1 170 ? 8.083 -10.439 5.369 1.00 77.38 170 ALA A O 1
ATOM 1329 N N . MET A 1 171 ? 8.702 -8.805 3.957 1.00 76.75 171 MET A N 1
ATOM 1330 C CA . MET A 1 171 ? 7.828 -7.793 4.554 1.00 76.75 171 MET A CA 1
ATOM 1331 C C . MET A 1 171 ? 6.355 -8.172 4.373 1.00 76.75 171 MET A C 1
ATOM 1333 O O . MET A 1 171 ? 5.798 -8.103 3.278 1.00 76.75 171 MET A O 1
ATOM 1337 N N . LYS A 1 172 ? 5.696 -8.501 5.486 1.00 78.50 172 LYS A N 1
ATOM 1338 C CA . LYS A 1 172 ? 4.253 -8.770 5.531 1.00 78.50 172 LYS A CA 1
ATOM 1339 C C . LYS A 1 172 ? 3.409 -7.525 5.240 1.00 78.50 172 LYS A C 1
ATOM 1341 O O . LYS A 1 172 ? 2.310 -7.632 4.700 1.00 78.50 172 LYS A O 1
ATOM 1346 N N . TYR A 1 173 ? 3.933 -6.357 5.597 1.00 86.88 173 TYR A N 1
ATOM 1347 C CA . TYR A 1 173 ? 3.246 -5.074 5.531 1.00 86.88 173 TYR A CA 1
ATOM 1348 C C . TYR A 1 173 ? 4.067 -4.078 4.721 1.00 86.88 173 TYR A C 1
ATOM 1350 O O . TYR A 1 173 ? 5.263 -3.922 4.960 1.00 86.88 173 TYR A O 1
ATOM 1358 N N . LEU A 1 174 ? 3.428 -3.372 3.790 1.00 85.19 174 LEU A N 1
ATOM 1359 C CA . LEU A 1 174 ? 4.071 -2.354 2.966 1.00 85.19 174 LEU A CA 1
ATOM 1360 C C . LEU A 1 174 ? 3.331 -1.025 3.080 1.00 85.19 174 LEU A C 1
ATOM 1362 O O . LEU A 1 174 ? 3.870 -0.051 3.602 1.00 85.19 174 LEU A O 1
ATOM 1366 N N . ALA A 1 175 ? 2.095 -0.979 2.586 1.00 87.94 175 ALA A N 1
ATOM 1367 C CA . ALA A 1 175 ? 1.305 0.245 2.572 1.00 87.94 175 ALA A CA 1
ATOM 1368 C C . ALA A 1 175 ? 0.850 0.636 3.983 1.00 87.94 175 ALA A C 1
ATOM 1370 O O . ALA A 1 175 ? 0.835 1.810 4.343 1.00 87.94 175 ALA A O 1
ATOM 1371 N N . THR A 1 176 ? 0.578 -0.349 4.829 1.00 92.88 176 THR A N 1
ATOM 1372 C CA . THR A 1 176 ? 0.194 -0.131 6.225 1.00 92.88 176 THR A CA 1
ATOM 1373 C C . THR A 1 176 ? 1.381 0.306 7.097 1.00 92.88 176 THR A C 1
ATOM 1375 O O . THR A 1 176 ? 1.169 1.000 8.088 1.00 92.88 176 THR A O 1
ATOM 1378 N N . LYS A 1 177 ? 2.636 0.042 6.690 1.00 91.44 177 LYS A N 1
ATOM 1379 C CA . LYS A 1 177 ? 3.871 0.547 7.340 1.00 91.44 177 LYS A CA 1
ATOM 1380 C C . LYS A 1 177 ? 4.189 2.004 7.041 1.00 91.44 177 LYS A C 1
ATOM 1382 O O . LYS A 1 177 ? 5.243 2.498 7.432 1.00 91.44 177 LYS A O 1
ATOM 1387 N N . GLN A 1 178 ? 3.308 2.711 6.352 1.00 87.00 178 GLN A N 1
ATOM 1388 C CA . GLN A 1 178 ? 3.536 4.110 6.062 1.00 87.00 178 GLN A CA 1
ATOM 1389 C C . GLN A 1 178 ? 3.422 4.999 7.297 1.00 87.00 178 GLN A C 1
ATOM 1391 O O . GLN A 1 178 ? 2.699 4.716 8.255 1.00 87.00 178 GLN A O 1
ATOM 1396 N N . HIS A 1 179 ? 4.166 6.097 7.228 1.00 90.38 179 HIS A N 1
ATOM 1397 C CA . HIS A 1 179 ? 4.299 7.073 8.291 1.00 90.38 179 HIS A CA 1
ATOM 1398 C C . HIS A 1 179 ? 2.971 7.784 8.593 1.00 90.38 179 HIS A C 1
ATOM 1400 O O . HIS A 1 179 ? 2.277 8.210 7.671 1.00 90.38 179 HIS A O 1
ATOM 1406 N N . VAL A 1 180 ? 2.646 7.954 9.876 1.00 92.38 180 VAL A N 1
ATOM 1407 C CA . VAL A 1 180 ? 1.454 8.666 10.359 1.00 92.38 180 VAL A CA 1
ATOM 1408 C C . VAL A 1 180 ? 1.882 9.858 11.206 1.00 92.38 180 VAL A C 1
ATOM 1410 O O . VAL A 1 180 ? 2.396 9.681 12.310 1.00 92.38 180 VAL A O 1
ATOM 1413 N N . SER A 1 181 ? 1.632 11.076 10.717 1.00 88.56 181 SER A N 1
ATOM 1414 C CA . SER A 1 181 ? 1.921 12.332 11.430 1.00 88.56 181 SER A CA 1
ATOM 1415 C C . SER A 1 181 ? 3.331 12.361 12.025 1.00 88.56 181 SER A C 1
ATOM 1417 O O . SER A 1 181 ? 4.223 11.713 11.514 1.00 88.56 181 SER A O 1
ATOM 1419 N N . ASN A 1 182 ? 3.593 13.087 13.101 1.00 84.06 182 ASN A N 1
ATOM 1420 C CA . ASN A 1 182 ? 4.870 13.062 13.821 1.00 84.06 182 ASN A CA 1
ATOM 1421 C C . ASN A 1 182 ? 5.062 11.810 14.712 1.00 84.06 182 ASN A C 1
ATOM 1423 O O . ASN A 1 182 ? 5.804 11.876 15.691 1.00 84.06 182 ASN A O 1
ATOM 1427 N N . ARG A 1 183 ? 4.377 10.694 14.417 1.00 87.56 183 ARG A N 1
ATOM 1428 C CA . ARG A 1 183 ? 4.295 9.507 15.290 1.00 87.56 183 ARG A CA 1
ATOM 1429 C C . ARG A 1 183 ? 5.135 8.326 14.804 1.00 87.56 183 ARG A C 1
ATOM 1431 O O . ARG A 1 183 ? 5.455 7.449 15.596 1.00 87.56 183 ARG A O 1
ATOM 1438 N N . GLY A 1 184 ? 5.536 8.311 13.531 1.00 91.88 184 GLY A N 1
ATOM 1439 C CA . GLY A 1 184 ? 6.339 7.234 12.948 1.00 91.88 184 GLY A CA 1
ATOM 1440 C C . GLY A 1 184 ? 5.494 6.233 12.162 1.00 91.88 184 GLY A C 1
ATOM 1441 O O . GLY A 1 184 ? 4.506 6.606 11.533 1.00 91.88 184 GLY A O 1
ATOM 1442 N N . THR A 1 185 ? 5.902 4.966 12.159 1.00 93.44 185 THR A N 1
ATOM 1443 C CA . THR A 1 185 ? 5.248 3.870 11.422 1.00 93.44 185 THR A CA 1
ATOM 1444 C C . THR A 1 185 ? 4.715 2.815 12.392 1.00 93.44 185 THR A C 1
ATOM 1446 O O . THR A 1 185 ? 5.418 2.525 13.364 1.00 93.44 185 THR A O 1
ATOM 1449 N N . PRO A 1 186 ? 3.567 2.171 12.119 1.00 95.56 186 PRO A N 1
ATOM 1450 C CA . PRO A 1 186 ? 3.025 1.149 13.009 1.00 95.56 186 PRO A CA 1
ATOM 1451 C C . PRO A 1 186 ? 3.983 -0.040 13.182 1.00 95.56 186 PRO A C 1
ATOM 1453 O O . PRO A 1 186 ? 4.595 -0.481 12.200 1.00 95.56 186 PRO A O 1
ATOM 1456 N N . PRO A 1 187 ? 4.116 -0.581 14.402 1.00 95.12 187 PRO A N 1
ATOM 1457 C CA . PRO A 1 187 ? 4.790 -1.851 14.652 1.00 95.12 187 PRO A CA 1
ATOM 1458 C C . PRO A 1 187 ? 4.092 -3.041 13.970 1.00 95.12 187 PRO A C 1
ATOM 1460 O O . PRO A 1 187 ? 2.872 -3.040 13.796 1.00 95.12 187 PRO A O 1
ATOM 1463 N N . ASP A 1 188 ? 4.859 -4.065 13.591 1.00 92.50 188 ASP A N 1
ATOM 1464 C CA . ASP A 1 188 ? 4.324 -5.252 12.904 1.00 92.50 188 ASP A CA 1
ATOM 1465 C C . ASP A 1 188 ? 3.404 -6.069 13.820 1.00 92.50 188 ASP A C 1
ATOM 1467 O O . ASP A 1 188 ? 2.375 -6.561 13.369 1.00 92.50 188 ASP A O 1
ATOM 1471 N N . ASP A 1 189 ? 3.717 -6.146 15.116 1.00 94.69 189 ASP A N 1
ATOM 1472 C CA . ASP A 1 189 ? 2.903 -6.830 16.123 1.00 94.69 189 ASP A CA 1
ATOM 1473 C C . ASP A 1 189 ? 1.543 -6.147 16.330 1.00 94.69 189 ASP A C 1
ATOM 1475 O O . ASP A 1 189 ? 0.536 -6.823 16.546 1.00 94.69 189 ASP A O 1
ATOM 1479 N N . PHE A 1 190 ? 1.480 -4.815 16.227 1.00 97.69 190 PHE A N 1
ATOM 1480 C CA . PHE A 1 190 ? 0.209 -4.090 16.226 1.00 97.69 190 PHE A CA 1
ATOM 1481 C C . PHE A 1 190 ? -0.620 -4.443 14.983 1.00 97.69 190 PHE A C 1
ATOM 1483 O O . PHE A 1 190 ? -1.805 -4.760 15.100 1.00 97.69 190 PHE A O 1
ATOM 1490 N N . LEU A 1 191 ? -0.003 -4.429 13.795 1.00 97.62 191 LEU A N 1
ATOM 1491 C CA . LEU A 1 191 ? -0.681 -4.771 12.540 1.00 97.62 191 LEU A CA 1
ATOM 1492 C C . LEU A 1 191 ? -1.139 -6.236 12.515 1.00 97.62 191 LEU A C 1
ATOM 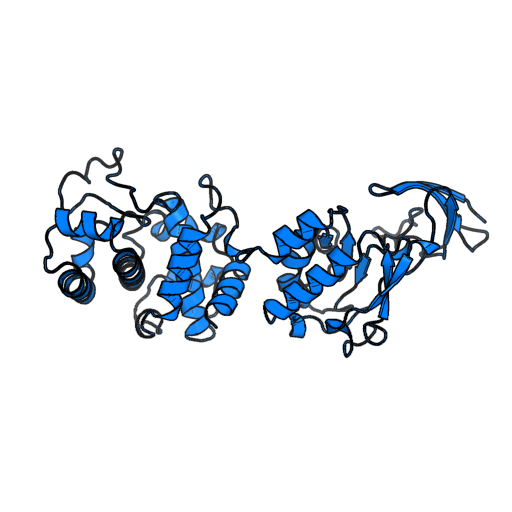1494 O O . LEU A 1 191 ? -2.252 -6.516 12.077 1.00 97.62 191 LEU A O 1
ATOM 1498 N N . ASP A 1 192 ? -0.334 -7.158 13.046 1.00 94.44 192 ASP A N 1
ATOM 1499 C CA . ASP A 1 192 ? -0.672 -8.577 13.180 1.00 94.44 192 ASP A CA 1
ATOM 1500 C C . ASP A 1 192 ? -1.942 -8.779 13.997 1.00 94.44 192 ASP A C 1
ATOM 1502 O O . ASP A 1 192 ? -2.843 -9.514 13.585 1.00 94.44 192 ASP A O 1
ATOM 1506 N N . GLN A 1 193 ? -2.033 -8.096 15.135 1.00 97.94 193 GLN A N 1
ATOM 1507 C CA . GLN A 1 193 ? -3.196 -8.169 16.009 1.00 97.94 193 GLN A CA 1
ATOM 1508 C C . GLN A 1 193 ? -4.419 -7.517 15.367 1.00 97.94 193 GLN A C 1
ATOM 1510 O O . GLN A 1 193 ? -5.503 -8.099 15.410 1.00 97.94 193 GLN A O 1
ATOM 1515 N N . LEU A 1 194 ? -4.235 -6.377 14.695 1.00 98.44 194 LEU A N 1
ATOM 1516 C CA . LEU A 1 194 ? -5.298 -5.679 13.978 1.00 98.44 194 LEU A CA 1
ATOM 1517 C C . LEU A 1 194 ? -5.885 -6.521 12.838 1.00 98.44 194 LEU A C 1
ATOM 1519 O O . LEU A 1 194 ? -7.104 -6.628 12.711 1.00 98.44 194 LEU A O 1
ATOM 1523 N N . VAL A 1 195 ? -5.034 -7.166 12.036 1.00 97.62 195 VAL A N 1
ATOM 1524 C CA . VAL A 1 195 ? -5.461 -8.075 10.962 1.00 97.62 195 VAL A CA 1
ATOM 1525 C C . VAL A 1 195 ? -6.111 -9.330 11.538 1.00 97.62 195 VAL A C 1
ATOM 1527 O O . VAL A 1 195 ? -7.159 -9.747 11.048 1.00 97.62 195 VAL A O 1
ATOM 1530 N N . SER A 1 196 ? -5.525 -9.925 12.582 1.00 96.62 196 SER A N 1
ATOM 1531 C CA . SER A 1 196 ? -6.070 -11.120 13.239 1.00 96.62 196 SER A CA 1
ATOM 1532 C C . SER A 1 196 ? -7.478 -10.873 13.782 1.00 96.62 196 SER A C 1
ATOM 1534 O O . SER A 1 196 ? -8.395 -11.649 13.500 1.00 96.62 196 SER A O 1
ATOM 1536 N N . TRP A 1 197 ? -7.678 -9.750 14.478 1.00 98.50 197 TRP A N 1
ATOM 1537 C CA . TRP A 1 197 ? -8.998 -9.318 14.925 1.00 98.50 197 TRP A CA 1
ATOM 1538 C C . TRP A 1 197 ? -9.922 -9.035 13.743 1.00 98.50 197 TRP A C 1
ATOM 1540 O O . TRP A 1 197 ? -11.028 -9.568 13.699 1.00 98.50 197 TRP A O 1
ATOM 1550 N N . GLY A 1 198 ? -9.463 -8.277 12.743 1.00 98.12 198 GLY A N 1
ATOM 1551 C CA . GLY A 1 198 ? -10.252 -7.953 11.558 1.00 98.12 198 GLY A CA 1
ATOM 1552 C C . GLY A 1 198 ? -10.789 -9.192 10.836 1.00 98.12 198 GLY A C 1
ATOM 1553 O O . GLY A 1 198 ? -11.924 -9.179 10.367 1.00 98.12 198 GLY A O 1
ATOM 1554 N N . LYS A 1 199 ? -10.034 -10.297 10.783 1.00 97.12 199 LYS A N 1
ATOM 1555 C CA . LYS A 1 199 ? -10.511 -11.568 10.204 1.00 97.12 199 LYS A CA 1
ATOM 1556 C C . LYS A 1 199 ? -11.695 -12.166 10.965 1.00 97.12 199 LYS A C 1
ATOM 1558 O O . LYS A 1 199 ? -12.600 -12.707 10.335 1.00 97.12 199 LYS A O 1
ATOM 1563 N N . GLN A 1 200 ? -11.687 -12.060 12.291 1.00 96.75 200 GLN A N 1
ATOM 1564 C CA . GLN A 1 200 ? -12.655 -12.705 13.185 1.00 96.75 200 GLN A CA 1
ATOM 1565 C C . GLN A 1 200 ? -13.829 -11.797 13.575 1.00 96.75 200 GLN A C 1
ATOM 1567 O O . GLN A 1 200 ? -14.864 -12.289 14.020 1.00 96.75 200 GLN A O 1
ATOM 1572 N N . ALA A 1 201 ? -13.674 -10.482 13.418 1.00 97.81 201 ALA A N 1
ATOM 1573 C CA . ALA A 1 201 ? -14.662 -9.491 13.808 1.00 97.81 201 ALA A CA 1
ATOM 1574 C C . ALA A 1 201 ? -16.013 -9.707 13.085 1.00 97.81 201 ALA A C 1
ATOM 1576 O O . ALA A 1 201 ? -16.030 -9.895 11.8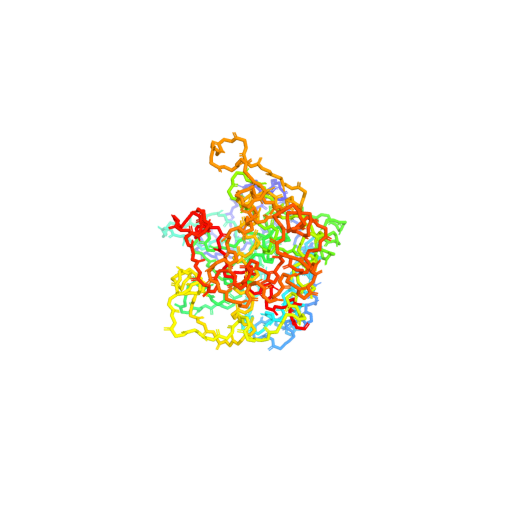63 1.00 97.81 201 ALA A O 1
ATOM 1577 N N . PRO A 1 202 ? -17.148 -9.647 13.812 1.00 97.50 202 PRO A N 1
ATOM 1578 C CA . PRO A 1 202 ? -18.481 -9.802 13.234 1.00 97.50 202 PRO A CA 1
ATOM 1579 C C . PRO A 1 202 ? -18.787 -8.803 12.108 1.00 97.50 202 PRO A C 1
ATOM 1581 O O . PRO A 1 202 ? -18.553 -7.602 12.249 1.00 97.50 202 PRO A O 1
ATOM 1584 N N . ASP A 1 203 ? -19.400 -9.280 11.018 1.00 97.94 203 ASP A N 1
ATOM 1585 C CA . ASP A 1 203 ? -19.760 -8.447 9.857 1.00 97.94 203 ASP A CA 1
ATOM 1586 C C . ASP A 1 203 ? -20.656 -7.254 10.217 1.00 97.94 203 ASP A C 1
ATOM 1588 O O . ASP A 1 203 ? -20.550 -6.186 9.612 1.00 97.94 203 ASP A O 1
ATOM 1592 N N . GLU A 1 204 ? -21.503 -7.391 11.240 1.00 96.75 204 GLU A N 1
ATOM 1593 C CA . GLU A 1 204 ? -22.376 -6.317 11.730 1.00 96.75 204 GLU A CA 1
ATOM 1594 C C . GLU A 1 204 ? -21.613 -5.032 12.101 1.00 96.75 204 GLU A C 1
ATOM 1596 O O . GLU A 1 204 ? -22.131 -3.934 11.896 1.00 96.75 204 GLU A O 1
ATOM 1601 N N . ILE A 1 205 ? -20.358 -5.144 12.560 1.00 97.88 205 ILE A N 1
ATOM 1602 C CA . ILE A 1 205 ? -19.510 -3.997 12.925 1.00 97.88 205 ILE A CA 1
ATOM 1603 C C . ILE A 1 205 ? -19.184 -3.152 11.695 1.00 97.88 205 ILE A C 1
ATOM 1605 O O . ILE A 1 205 ? -18.955 -1.947 11.811 1.00 97.88 205 ILE A O 1
ATOM 1609 N N . PHE A 1 206 ? -19.193 -3.757 10.507 1.00 98.12 206 PHE A N 1
ATOM 1610 C CA . PHE A 1 206 ? -18.812 -3.130 9.244 1.00 98.12 206 PHE A CA 1
ATOM 1611 C C . PHE A 1 206 ? -20.013 -2.873 8.331 1.00 98.12 206 PHE A C 1
ATOM 1613 O O . PHE A 1 206 ? -19.875 -2.160 7.340 1.00 98.12 206 PHE A O 1
ATOM 1620 N N . ALA A 1 207 ? -21.206 -3.377 8.660 1.00 97.12 207 ALA A N 1
ATOM 1621 C CA . ALA A 1 207 ? -22.417 -3.208 7.854 1.00 97.12 207 ALA A CA 1
ATOM 1622 C C . ALA A 1 207 ? -22.780 -1.721 7.645 1.00 97.12 207 ALA A C 1
ATOM 1624 O O . ALA A 1 207 ? -22.380 -0.877 8.450 1.00 97.12 207 ALA A O 1
ATOM 1625 N N . PRO A 1 208 ? -23.505 -1.335 6.581 1.00 95.50 208 PRO A N 1
ATOM 1626 C CA . PRO A 1 208 ? -24.011 0.031 6.426 1.00 95.50 208 PRO A CA 1
ATOM 1627 C C . PRO A 1 208 ? -24.806 0.514 7.648 1.00 95.50 208 PRO A C 1
ATOM 1629 O O . PRO A 1 208 ? -25.441 -0.278 8.337 1.00 95.50 208 PRO A O 1
ATOM 1632 N N . ASN A 1 209 ? -24.770 1.819 7.911 1.00 92.75 209 ASN A N 1
ATOM 1633 C CA . ASN A 1 209 ? -25.505 2.449 9.007 1.00 92.75 209 ASN A CA 1
ATOM 1634 C C . ASN A 1 209 ? -26.570 3.402 8.470 1.00 92.75 209 ASN A C 1
ATOM 1636 O O . ASN A 1 209 ? -26.359 4.036 7.438 1.00 92.75 209 ASN A O 1
ATOM 1640 N N . LEU A 1 210 ? -27.673 3.548 9.204 1.00 90.94 210 LEU A N 1
ATOM 1641 C CA . LEU A 1 210 ? -28.692 4.559 8.906 1.00 90.94 210 LEU A CA 1
ATOM 1642 C C . LEU A 1 210 ? -28.294 5.950 9.414 1.00 90.94 210 LEU A C 1
ATOM 1644 O O . LEU A 1 210 ? -28.794 6.954 8.911 1.00 90.94 210 LEU A O 1
ATOM 1648 N N . ILE A 1 211 ? -27.403 6.013 10.406 1.00 91.12 211 ILE A N 1
ATOM 1649 C CA . ILE A 1 211 ? -26.872 7.265 10.951 1.00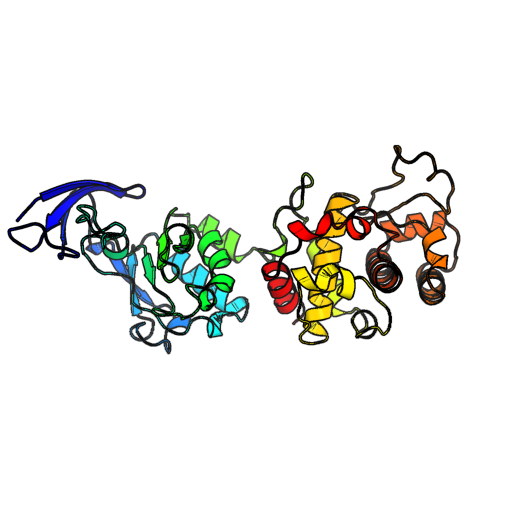 91.12 211 ILE A CA 1
ATOM 1650 C C . ILE A 1 211 ? -25.482 7.568 10.392 1.00 91.12 211 ILE A C 1
ATOM 1652 O O . ILE A 1 211 ? -24.756 6.672 9.965 1.00 91.12 211 ILE A O 1
ATOM 1656 N N . SER A 1 212 ? -25.096 8.845 10.415 1.00 94.12 212 SER A N 1
ATOM 1657 C CA . SER A 1 212 ? -23.731 9.243 10.074 1.00 94.12 212 SER A CA 1
ATOM 1658 C C . SER A 1 212 ? -22.750 8.707 11.113 1.00 94.12 212 SER A C 1
ATOM 1660 O O . SER A 1 212 ? -22.909 8.969 12.302 1.00 94.12 212 SER A O 1
ATOM 1662 N N . ASP A 1 213 ? -21.721 8.008 10.652 1.00 96.62 213 ASP A N 1
ATOM 1663 C CA . ASP A 1 213 ? -20.672 7.436 11.489 1.00 96.62 213 ASP A CA 1
ATOM 1664 C C . ASP A 1 213 ? -19.288 7.625 10.854 1.00 96.62 213 ASP A C 1
ATOM 1666 O O . ASP A 1 213 ? -19.120 8.440 9.940 1.00 96.62 213 ASP A O 1
ATOM 1670 N N . ILE A 1 214 ? -18.288 6.882 11.333 1.00 97.81 214 ILE A N 1
ATOM 1671 C CA . ILE A 1 214 ? -16.930 6.940 10.794 1.00 97.81 214 ILE A CA 1
ATOM 1672 C C . ILE A 1 214 ? -16.861 6.765 9.276 1.00 97.81 214 ILE A C 1
ATOM 1674 O O . ILE A 1 214 ? -16.090 7.467 8.627 1.00 97.81 214 ILE A O 1
ATOM 1678 N N . TYR A 1 215 ? -17.697 5.912 8.678 1.00 98.12 215 TYR A N 1
ATOM 1679 C CA . TYR A 1 215 ? -17.693 5.743 7.230 1.00 98.12 215 TYR A CA 1
ATOM 1680 C C . TYR A 1 215 ? -18.150 7.027 6.552 1.00 98.12 215 TYR A C 1
ATOM 1682 O O . TYR A 1 215 ? -17.480 7.512 5.649 1.00 98.12 215 TYR A O 1
ATOM 1690 N N . SER A 1 216 ? -19.236 7.641 7.018 1.00 96.31 216 SER A N 1
ATOM 1691 C CA . SER A 1 216 ? -19.667 8.942 6.497 1.00 96.31 216 SER A CA 1
ATOM 1692 C C . SER A 1 216 ? -18.578 10.012 6.640 1.00 96.31 216 SER A C 1
ATOM 1694 O O . SER A 1 216 ? -18.414 10.814 5.723 1.00 96.31 216 SER A O 1
ATOM 1696 N N . SER A 1 217 ? -17.809 9.980 7.735 1.00 96.75 217 SER A N 1
ATOM 1697 C CA . SER A 1 217 ? -16.695 10.905 8.000 1.00 96.75 217 SER A CA 1
ATOM 1698 C C . SER A 1 217 ? -15.570 10.788 6.971 1.00 96.75 217 SER A C 1
ATOM 1700 O O . SER A 1 217 ? -15.129 11.799 6.437 1.00 96.75 217 SER A O 1
ATOM 1702 N N . VAL A 1 218 ? -15.132 9.563 6.655 1.00 97.62 218 VAL A N 1
ATOM 1703 C CA . VAL A 1 218 ? -13.967 9.318 5.780 1.00 97.62 218 VAL A CA 1
ATOM 1704 C C . VAL A 1 218 ? -14.348 9.026 4.324 1.00 97.62 218 VAL A C 1
ATOM 1706 O O . VAL A 1 218 ? -13.504 8.635 3.516 1.00 97.62 218 VAL A O 1
ATOM 1709 N N . LYS A 1 219 ? -15.624 9.212 3.955 1.00 95.94 219 LYS A N 1
ATOM 1710 C CA . LYS A 1 219 ? -16.162 8.879 2.623 1.00 95.94 219 LYS A CA 1
ATOM 1711 C C . LYS A 1 219 ? -15.415 9.548 1.479 1.00 95.94 219 LYS A C 1
ATOM 1713 O O . LYS A 1 219 ? -15.207 8.915 0.449 1.00 95.94 219 LYS A O 1
ATOM 1718 N N . ASN A 1 220 ? -15.025 10.804 1.655 1.00 93.75 220 ASN A N 1
ATOM 1719 C CA . ASN A 1 220 ? -14.333 11.559 0.612 1.00 93.75 220 ASN A CA 1
ATOM 1720 C C . ASN A 1 220 ? -12.869 11.130 0.444 1.00 93.75 220 ASN A C 1
ATOM 1722 O O . ASN A 1 220 ? -12.265 11.456 -0.572 1.00 93.75 220 ASN A O 1
ATOM 1726 N N . THR A 1 221 ? -12.323 10.394 1.414 1.00 93.44 221 THR A N 1
ATOM 1727 C CA . THR A 1 221 ? -10.922 9.963 1.431 1.00 93.44 221 THR A CA 1
ATOM 1728 C C . THR A 1 221 ? -10.768 8.508 0.999 1.00 93.44 221 THR A C 1
ATOM 1730 O O . THR A 1 221 ? -9.901 8.195 0.193 1.00 93.44 221 THR A O 1
ATOM 1733 N N . LEU A 1 222 ? -11.614 7.614 1.523 1.00 95.69 222 LEU A N 1
ATOM 1734 C CA . LEU A 1 222 ? -11.492 6.161 1.332 1.00 95.69 222 LEU A CA 1
ATOM 1735 C C . LEU A 1 222 ? -12.697 5.525 0.622 1.00 95.69 222 LEU A C 1
ATOM 1737 O O . LEU A 1 222 ? -12.728 4.313 0.418 1.00 95.69 222 LEU A O 1
ATOM 1741 N N . GLY A 1 223 ? -13.724 6.311 0.296 1.00 89.06 223 GLY A N 1
ATOM 1742 C CA . GLY A 1 223 ? -14.864 5.837 -0.484 1.00 89.06 223 GLY A CA 1
ATOM 1743 C C . GLY A 1 223 ? -14.579 5.811 -1.992 1.00 89.06 223 GLY A C 1
ATOM 1744 O O . GLY A 1 223 ? -13.533 6.277 -2.439 1.00 89.06 223 GLY A O 1
ATOM 1745 N N . PRO A 1 224 ? -15.534 5.326 -2.808 1.00 94.19 224 PRO A N 1
ATOM 1746 C CA . PRO A 1 224 ? -16.836 4.767 -2.427 1.00 94.19 224 PRO A CA 1
ATOM 1747 C C . PRO A 1 224 ? -16.746 3.355 -1.816 1.00 94.19 224 PRO A C 1
ATOM 1749 O O . PRO A 1 224 ? -15.782 2.627 -2.019 1.00 94.19 224 PRO A O 1
ATOM 1752 N N . TRP A 1 225 ? -17.778 2.948 -1.067 1.00 94.00 225 TRP A N 1
ATOM 1753 C CA . TRP A 1 225 ? -17.837 1.617 -0.444 1.00 94.00 225 TRP A CA 1
ATOM 1754 C C . TRP A 1 225 ? -18.186 0.542 -1.470 1.00 94.00 225 TRP A C 1
ATOM 1756 O O . TRP A 1 225 ? -19.162 0.703 -2.201 1.00 94.00 225 TRP A O 1
ATOM 1766 N N . LYS A 1 226 ? -17.423 -0.555 -1.482 1.00 93.75 226 LYS A N 1
ATOM 1767 C CA . LYS A 1 226 ? -17.623 -1.680 -2.406 1.00 93.75 226 LYS A CA 1
ATOM 1768 C C . LYS A 1 226 ? -18.495 -2.768 -1.775 1.00 93.75 226 LYS A C 1
ATOM 1770 O O . LYS A 1 226 ? -19.643 -2.951 -2.163 1.00 93.75 226 LYS A O 1
ATOM 1775 N N . ASP A 1 227 ? -17.970 -3.437 -0.755 1.00 95.38 227 ASP A N 1
ATOM 1776 C CA . ASP A 1 227 ? -18.622 -4.532 -0.038 1.00 95.38 227 ASP A CA 1
ATOM 1777 C C . ASP A 1 227 ? -18.246 -4.515 1.459 1.00 95.38 227 ASP A C 1
ATOM 1779 O O . ASP A 1 227 ? -17.652 -3.554 1.967 1.00 95.38 227 ASP A O 1
ATOM 1783 N N . ILE A 1 228 ? -18.631 -5.564 2.192 1.00 97.06 228 ILE A N 1
ATOM 1784 C CA . ILE A 1 228 ? -18.336 -5.682 3.623 1.00 97.06 228 ILE A CA 1
ATOM 1785 C C . ILE A 1 228 ? -16.832 -5.811 3.898 1.00 97.06 228 ILE A C 1
ATOM 1787 O O . ILE A 1 228 ? -16.344 -5.256 4.882 1.00 97.06 228 ILE A O 1
ATOM 1791 N N . LYS A 1 229 ? -16.089 -6.472 3.001 1.00 96.88 229 LYS A N 1
ATOM 1792 C CA . LYS A 1 229 ? -14.642 -6.682 3.109 1.00 96.88 229 LYS A CA 1
ATOM 1793 C C . LYS A 1 229 ? -13.897 -5.358 2.952 1.00 96.88 229 LYS A C 1
ATOM 1795 O O . LYS A 1 229 ? -13.058 -5.031 3.788 1.00 96.88 229 LYS A O 1
ATOM 1800 N N . HIS A 1 230 ? -14.285 -4.546 1.974 1.00 97.50 230 HIS A N 1
ATOM 1801 C CA . HIS A 1 230 ? -13.763 -3.196 1.794 1.00 97.50 230 HIS A CA 1
ATOM 1802 C C . HIS A 1 230 ? -14.057 -2.313 3.009 1.00 97.50 230 HIS A C 1
ATOM 1804 O O . HIS A 1 230 ? -13.176 -1.635 3.527 1.00 97.50 230 HIS A O 1
ATOM 1810 N N . ARG A 1 231 ? -15.298 -2.323 3.516 1.00 98.25 231 ARG A N 1
ATOM 1811 C CA . ARG A 1 231 ? -15.664 -1.538 4.710 1.00 98.25 231 ARG A CA 1
ATOM 1812 C C . ARG A 1 231 ? -14.884 -1.988 5.945 1.00 98.25 231 ARG A C 1
ATOM 1814 O O . ARG A 1 231 ? -14.490 -1.148 6.754 1.00 98.25 231 ARG A O 1
ATOM 1821 N N . ARG A 1 232 ? -14.625 -3.284 6.080 1.00 98.44 232 ARG A N 1
ATOM 1822 C CA . ARG A 1 232 ? -13.764 -3.839 7.123 1.00 98.44 232 ARG A CA 1
ATOM 1823 C C . ARG A 1 232 ? -12.330 -3.326 6.995 1.00 98.44 232 ARG A C 1
ATOM 1825 O O . ARG A 1 232 ? -11.816 -2.772 7.959 1.00 98.44 232 ARG A O 1
ATOM 1832 N N . ALA A 1 233 ? -11.729 -3.403 5.810 1.00 98.31 233 ALA A N 1
ATOM 1833 C CA . ALA A 1 233 ? -10.392 -2.867 5.551 1.00 98.31 233 ALA A CA 1
ATOM 1834 C C . ALA A 1 233 ? -10.290 -1.351 5.815 1.00 98.31 233 ALA A C 1
ATOM 1836 O O . ALA A 1 233 ? -9.327 -0.896 6.427 1.00 98.31 233 ALA A O 1
ATOM 1837 N N . VAL A 1 234 ? -11.317 -0.577 5.447 1.00 98.50 234 VAL A N 1
ATOM 1838 C CA . VAL A 1 234 ? -11.419 0.858 5.771 1.00 98.50 234 VAL A CA 1
ATOM 1839 C C . VAL A 1 234 ? -11.419 1.097 7.283 1.00 98.50 234 VAL A C 1
ATOM 1841 O O . VAL A 1 234 ? -10.737 2.005 7.749 1.00 98.50 234 VAL A O 1
ATOM 1844 N N . MET A 1 235 ? -12.144 0.287 8.064 1.00 98.75 235 MET A N 1
ATOM 1845 C CA . MET A 1 235 ? -12.117 0.399 9.528 1.00 98.75 235 MET A CA 1
ATOM 1846 C C . MET A 1 235 ? -10.719 0.107 10.084 1.00 98.75 235 MET A C 1
ATOM 1848 O O . MET A 1 235 ? -10.254 0.846 10.948 1.00 98.75 235 MET A O 1
ATOM 1852 N N . LEU A 1 236 ? -10.027 -0.918 9.568 1.00 98.75 236 LEU A N 1
ATOM 1853 C CA . LEU A 1 236 ? -8.652 -1.216 9.987 1.00 98.75 236 LEU A CA 1
ATOM 1854 C C . LEU A 1 236 ? -7.706 -0.055 9.673 1.00 98.75 236 LEU A C 1
ATOM 1856 O O . LEU A 1 236 ? -6.894 0.309 10.518 1.00 98.75 236 LEU A O 1
ATOM 1860 N N . GLU A 1 237 ? -7.846 0.578 8.509 1.00 98.62 237 GLU A N 1
ATOM 1861 C CA . GLU A 1 237 ? -7.042 1.747 8.151 1.00 98.62 237 GLU A CA 1
ATOM 1862 C C . GLU A 1 237 ? -7.298 2.938 9.082 1.00 98.62 237 GLU A C 1
ATOM 1864 O O . GLU A 1 237 ? -6.352 3.549 9.585 1.00 98.62 237 GLU A O 1
ATOM 1869 N N . VAL A 1 238 ? -8.565 3.222 9.397 1.00 98.69 238 VAL A N 1
ATOM 1870 C CA . VAL A 1 238 ? -8.911 4.249 10.388 1.00 98.69 238 VAL A CA 1
ATOM 1871 C C . VAL A 1 238 ? -8.301 3.921 11.748 1.00 98.69 238 VAL A C 1
ATOM 1873 O O . VAL A 1 238 ? -7.674 4.784 12.357 1.00 98.69 238 VAL A O 1
ATOM 1876 N N . MET A 1 239 ? -8.447 2.684 12.223 1.00 98.75 239 MET A N 1
ATOM 1877 C CA . MET A 1 239 ? -7.917 2.256 13.517 1.00 98.75 239 MET A CA 1
ATOM 1878 C C . MET A 1 239 ? -6.387 2.316 13.559 1.00 98.75 239 MET A C 1
ATOM 1880 O O . MET A 1 239 ? -5.832 2.748 14.570 1.00 98.75 239 MET A O 1
ATOM 1884 N N . ARG A 1 240 ? -5.704 1.946 12.467 1.00 98.44 240 ARG A N 1
ATOM 1885 C CA . ARG A 1 240 ? -4.247 2.052 12.321 1.00 98.44 240 ARG A CA 1
ATOM 1886 C C . ARG A 1 240 ? -3.788 3.499 12.447 1.00 98.44 240 ARG A C 1
ATOM 1888 O O . ARG A 1 240 ? -2.874 3.770 13.220 1.00 98.44 240 ARG A O 1
ATOM 1895 N N . VAL A 1 241 ? -4.405 4.422 11.711 1.00 98.38 241 VAL A N 1
ATOM 1896 C CA . VAL A 1 241 ? -4.032 5.844 11.752 1.00 98.38 241 VAL A CA 1
ATOM 1897 C C . VAL A 1 241 ? -4.370 6.456 13.109 1.00 98.38 241 VAL A C 1
ATOM 1899 O O . VAL A 1 241 ? -3.529 7.129 13.705 1.00 98.38 241 VAL A O 1
ATOM 1902 N N . LEU A 1 242 ? -5.563 6.176 13.635 1.00 98.25 242 LEU A N 1
ATOM 1903 C CA . LEU A 1 242 ? -6.016 6.711 14.913 1.00 98.25 242 LEU A CA 1
ATOM 1904 C C . LEU A 1 242 ? -5.117 6.269 16.075 1.00 98.25 242 LEU A C 1
ATOM 1906 O O . LEU A 1 242 ? -4.706 7.114 16.861 1.00 98.25 242 LEU A O 1
ATOM 1910 N N . ALA A 1 243 ? -4.730 4.991 16.147 1.00 98.00 243 ALA A N 1
ATOM 1911 C CA . ALA A 1 243 ? -3.798 4.513 17.175 1.00 98.00 243 ALA A CA 1
ATOM 1912 C C . ALA A 1 243 ? -2.433 5.219 17.112 1.00 98.00 243 ALA A C 1
ATOM 1914 O O . ALA A 1 243 ? -1.801 5.467 18.139 1.00 98.00 243 ALA A O 1
ATOM 1915 N N . GLY A 1 244 ? -1.982 5.591 15.909 1.00 97.25 244 GLY A N 1
ATOM 1916 C CA . GLY A 1 244 ? -0.795 6.424 15.734 1.00 97.25 244 GLY A CA 1
ATOM 1917 C C . GLY A 1 244 ? -0.958 7.781 16.418 1.00 97.25 244 GLY A C 1
ATOM 1918 O O . GLY A 1 244 ? -0.113 8.177 17.219 1.00 97.25 244 GLY A O 1
ATOM 1919 N N . PHE A 1 245 ? -2.066 8.476 16.145 1.00 95.69 245 PHE A N 1
ATOM 1920 C CA . PHE A 1 245 ? -2.364 9.784 16.734 1.00 95.69 245 PHE A CA 1
ATOM 1921 C C . PHE A 1 245 ? -2.502 9.752 18.255 1.00 95.69 245 PHE A C 1
ATOM 1923 O O . PHE A 1 245 ? -1.939 10.630 18.916 1.00 95.69 245 PHE A O 1
ATOM 1930 N N . GLU A 1 246 ? -3.234 8.769 18.773 1.00 94.69 246 GLU A N 1
ATOM 1931 C CA . GLU A 1 246 ? -3.613 8.699 20.185 1.00 94.69 246 GLU A CA 1
ATOM 1932 C C . GLU A 1 246 ? -2.452 8.221 21.064 1.00 94.69 246 GLU A C 1
ATOM 1934 O O . GLU A 1 246 ? -2.204 8.802 22.116 1.00 94.69 246 GLU A O 1
ATOM 1939 N N . SER A 1 247 ? -1.689 7.211 20.629 1.00 95.50 247 SER A N 1
ATOM 1940 C CA . SER A 1 247 ? -0.666 6.604 21.491 1.00 95.50 247 SER A CA 1
ATOM 1941 C C . SER A 1 247 ? 0.615 6.164 20.790 1.00 95.50 247 SER A C 1
ATOM 1943 O O . SER A 1 247 ? 1.482 5.561 21.419 1.00 95.50 247 SER A O 1
ATOM 1945 N N . SER A 1 248 ? 0.771 6.433 19.492 1.00 96.50 248 SER A N 1
ATOM 1946 C CA . SER A 1 248 ? 1.832 5.809 18.685 1.00 96.50 248 SER A CA 1
ATOM 1947 C C . SER A 1 248 ? 1.781 4.275 18.779 1.00 96.50 248 SER A C 1
ATOM 1949 O O . SER A 1 248 ? 2.809 3.623 18.957 1.00 96.50 248 SER A O 1
ATOM 1951 N N . TRP A 1 249 ? 0.571 3.706 18.682 1.00 97.75 249 TRP A N 1
ATOM 1952 C CA . TRP A 1 249 ? 0.300 2.258 18.746 1.00 97.75 249 TRP A CA 1
ATOM 1953 C C . TRP A 1 249 ? 0.654 1.586 20.082 1.00 97.75 249 TRP A C 1
ATOM 1955 O O . TRP A 1 249 ? 0.699 0.361 20.175 1.00 97.75 249 TRP A O 1
ATOM 1965 N N . ASN A 1 250 ? 0.881 2.370 21.135 1.00 97.00 250 ASN A N 1
ATOM 1966 C CA . ASN A 1 250 ? 1.194 1.866 22.462 1.00 97.00 250 ASN A CA 1
ATOM 1967 C C . ASN A 1 250 ? -0.066 1.356 23.178 1.00 97.00 250 ASN A C 1
ATOM 1969 O O . ASN A 1 250 ? -0.915 2.143 23.602 1.00 97.00 250 ASN A O 1
ATOM 1973 N N . TRP A 1 251 ? -0.158 0.040 23.374 1.00 97.25 251 TRP A N 1
ATOM 1974 C CA . TRP A 1 251 ? -1.221 -0.601 24.158 1.00 97.25 251 TRP A CA 1
ATOM 1975 C C . TRP A 1 251 ? -1.213 -0.210 25.635 1.00 97.25 251 TRP A C 1
ATOM 1977 O O . TRP A 1 251 ? -2.255 -0.207 26.277 1.00 97.25 251 TRP A O 1
ATOM 1987 N N . ASN A 1 252 ? -0.056 0.160 26.183 1.00 96.62 252 ASN A N 1
ATOM 1988 C CA . ASN A 1 252 ? 0.077 0.481 27.602 1.00 96.62 252 ASN A CA 1
ATOM 1989 C C . ASN A 1 252 ? -0.190 1.955 27.922 1.00 96.62 252 ASN A C 1
ATOM 1991 O O . ASN A 1 252 ? -0.128 2.340 29.098 1.00 96.62 252 ASN A O 1
ATOM 1995 N N . GLU A 1 253 ? -0.504 2.769 26.911 1.00 94.44 253 GLU A N 1
ATOM 1996 C CA . GLU A 1 253 ? -0.760 4.194 27.084 1.00 94.44 253 GLU A CA 1
ATOM 1997 C C . GLU A 1 253 ? -1.869 4.418 28.115 1.00 94.44 253 GLU A C 1
ATOM 1999 O O . GLU A 1 253 ? -2.866 3.692 28.182 1.00 94.44 253 GLU A O 1
ATOM 2004 N N . GLY A 1 254 ? -1.642 5.370 29.010 1.00 87.19 254 GLY A N 1
ATOM 2005 C CA . GLY A 1 254 ? -2.558 5.700 30.096 1.00 87.19 254 GLY A CA 1
ATOM 2006 C C . GLY A 1 254 ? -2.943 7.164 30.039 1.00 87.19 254 GLY A C 1
ATOM 2007 O O . GLY A 1 254 ? -2.710 7.819 29.037 1.00 87.19 254 GLY A O 1
ATOM 2008 N N . ARG A 1 255 ? -3.475 7.663 31.154 1.00 87.19 255 ARG A N 1
ATOM 2009 C CA . ARG A 1 255 ? -3.960 9.034 31.306 1.00 87.19 255 ARG A CA 1
ATOM 2010 C C . ARG A 1 255 ? -3.118 10.082 30.562 1.00 87.19 255 ARG A C 1
ATOM 2012 O O . ARG A 1 255 ? -1.952 10.298 30.915 1.00 87.19 255 ARG A O 1
ATOM 2019 N N . ASP A 1 256 ? -3.780 10.853 29.700 1.00 80.75 256 ASP A N 1
ATOM 2020 C CA . ASP A 1 256 ? -3.241 12.116 29.206 1.00 80.75 256 ASP A CA 1
ATOM 2021 C C . ASP A 1 256 ? -3.103 13.116 30.366 1.00 80.75 256 ASP A C 1
ATOM 2023 O O . ASP A 1 256 ? -4.074 13.585 30.970 1.00 80.75 256 ASP A O 1
ATOM 2027 N N . LYS A 1 257 ? -1.856 13.449 30.705 1.00 82.75 257 LYS A N 1
ATOM 2028 C CA . LYS A 1 257 ? -1.536 14.371 31.804 1.00 82.75 257 LYS A CA 1
ATOM 2029 C C . LYS A 1 257 ? -1.876 15.824 31.477 1.00 82.75 257 LYS A C 1
ATOM 2031 O O . LYS A 1 257 ? -1.944 16.635 32.398 1.00 82.75 257 LYS A O 1
ATOM 2036 N N . ASN A 1 258 ? -2.088 16.149 30.204 1.00 81.94 258 ASN A N 1
ATOM 2037 C CA . ASN A 1 258 ? -2.428 17.498 29.763 1.00 81.94 258 ASN A CA 1
ATOM 2038 C C . ASN A 1 258 ? -3.936 17.759 29.792 1.00 81.94 258 ASN A C 1
ATOM 2040 O O . ASN A 1 258 ? -4.343 18.919 29.743 1.00 81.94 258 ASN A O 1
ATOM 2044 N N . ASN A 1 259 ? -4.761 16.713 29.913 1.00 80.56 259 ASN A N 1
ATOM 2045 C CA . ASN A 1 259 ? -6.198 16.854 30.078 1.00 80.56 259 ASN A CA 1
ATOM 2046 C C . ASN A 1 259 ? -6.558 16.963 31.577 1.00 80.56 259 ASN A C 1
ATOM 2048 O O . ASN A 1 259 ? -6.509 15.969 32.314 1.00 80.56 259 ASN A O 1
ATOM 2052 N N . PRO A 1 260 ? -6.952 18.155 32.072 1.00 83.25 260 PRO A N 1
ATOM 2053 C CA . PRO A 1 260 ? -7.296 18.334 33.481 1.00 83.25 260 PRO A CA 1
ATOM 2054 C C . PRO A 1 260 ? -8.588 17.605 33.880 1.00 83.25 260 PRO A C 1
ATOM 2056 O O . PRO A 1 260 ? -8.848 17.450 35.070 1.00 83.25 260 PRO A O 1
ATOM 2059 N N . THR A 1 261 ? -9.396 17.156 32.912 1.00 82.81 261 THR A N 1
ATOM 2060 C CA . THR A 1 261 ? -10.686 16.490 33.161 1.00 82.81 261 THR A CA 1
ATOM 2061 C C . THR A 1 261 ? -10.586 14.961 33.258 1.00 82.81 261 THR A C 1
ATOM 2063 O O . THR A 1 261 ? -11.476 14.316 33.819 1.00 82.81 261 THR A O 1
ATOM 2066 N N . SER A 1 262 ? -9.470 14.377 32.816 1.00 86.00 262 SER A N 1
ATOM 2067 C CA . SER A 1 262 ? -9.195 12.933 32.855 1.00 86.00 262 SER A CA 1
ATOM 2068 C C . SER A 1 262 ? -8.633 12.509 34.212 1.00 86.00 262 SER A C 1
ATOM 2070 O O . SER A 1 262 ? -7.484 12.094 34.330 1.00 86.00 262 SER A O 1
ATOM 2072 N N . VAL A 1 263 ? -9.403 12.711 35.281 1.00 89.00 263 VAL A N 1
ATOM 2073 C CA . VAL A 1 263 ? -8.949 12.524 36.673 1.00 89.00 263 VAL A CA 1
ATOM 2074 C C . VAL A 1 263 ? -9.666 11.406 37.423 1.00 89.00 263 VAL A C 1
ATOM 2076 O O . VAL A 1 263 ? -9.207 11.045 38.505 1.00 89.00 263 VAL A O 1
ATOM 2079 N N . THR A 1 264 ? -10.758 10.857 36.887 1.00 91.75 264 THR A N 1
ATOM 2080 C CA . THR A 1 264 ? -11.516 9.780 37.543 1.00 91.75 264 THR A CA 1
ATOM 2081 C C . THR A 1 264 ? -11.362 8.464 36.786 1.00 91.75 264 THR A C 1
ATOM 2083 O O . THR A 1 264 ? -11.020 8.482 35.600 1.00 91.75 264 THR A O 1
ATOM 2086 N N . PRO A 1 265 ? -11.634 7.312 37.425 1.00 93.06 265 PRO A N 1
ATOM 2087 C CA . PRO A 1 265 ? -11.631 6.024 36.739 1.00 93.06 265 PRO A CA 1
ATOM 2088 C C . PRO A 1 265 ? -12.485 5.995 35.463 1.00 93.06 265 PRO A C 1
ATOM 2090 O O . PRO A 1 265 ? -12.161 5.284 34.516 1.00 93.06 265 PRO A O 1
ATOM 2093 N N . GLU A 1 266 ? -13.562 6.776 35.421 1.00 94.06 266 GLU A N 1
ATOM 2094 C CA . GLU A 1 266 ? -14.485 6.845 34.292 1.00 94.06 266 GLU A CA 1
ATOM 2095 C C . GLU A 1 266 ? -13.997 7.752 33.162 1.00 94.06 266 GLU A C 1
ATOM 2097 O O . GLU A 1 266 ? -14.405 7.555 32.016 1.00 94.06 266 GLU A O 1
ATOM 2102 N N . THR A 1 267 ? -13.172 8.757 33.474 1.00 92.31 267 THR A N 1
ATOM 2103 C CA . THR A 1 267 ? -12.714 9.762 32.504 1.00 92.31 267 THR A CA 1
ATOM 2104 C C . THR A 1 267 ? -11.283 9.556 32.035 1.00 92.31 267 THR A C 1
ATOM 2106 O O . THR A 1 267 ? -10.927 10.093 30.993 1.00 92.31 267 THR A O 1
ATOM 2109 N N . ILE A 1 268 ? -10.474 8.772 32.751 1.00 93.00 268 ILE A N 1
ATOM 2110 C CA . ILE A 1 268 ? -9.118 8.429 32.320 1.00 93.00 268 ILE A CA 1
ATOM 2111 C C . ILE A 1 268 ? -9.167 7.548 31.069 1.00 93.00 268 ILE A C 1
ATOM 2113 O O . ILE A 1 268 ? -9.767 6.471 31.058 1.00 93.00 268 ILE A O 1
ATOM 2117 N N . GLU A 1 269 ? -8.493 8.020 30.029 1.00 93.19 269 GLU A N 1
ATOM 2118 C CA . GLU A 1 269 ? -8.255 7.306 28.787 1.00 93.19 269 GLU A CA 1
ATOM 2119 C C . GLU A 1 269 ? -7.176 6.222 28.947 1.00 93.19 269 GLU A C 1
ATOM 2121 O O . GLU A 1 269 ? -6.212 6.365 29.712 1.00 93.19 269 GLU A O 1
ATOM 2126 N N . ALA A 1 270 ? -7.330 5.116 28.218 1.00 94.81 270 ALA A N 1
ATOM 2127 C CA . ALA A 1 270 ? -6.374 4.017 28.230 1.00 94.81 270 ALA A CA 1
ATOM 2128 C C . ALA A 1 270 ? -6.290 3.290 26.882 1.00 94.81 270 ALA A C 1
ATOM 2130 O O . ALA A 1 270 ? -7.233 3.277 26.087 1.00 94.81 270 ALA A O 1
ATOM 2131 N N . GLY A 1 271 ? -5.153 2.629 26.664 1.00 96.94 271 GLY A N 1
ATOM 2132 C CA . GLY A 1 271 ? -4.936 1.750 25.522 1.00 96.94 271 GLY A CA 1
ATOM 2133 C C . GLY A 1 271 ? -4.507 2.486 24.257 1.00 96.94 271 GLY A C 1
ATOM 2134 O O . GLY A 1 271 ? -4.330 3.708 24.247 1.00 96.94 271 GLY A O 1
ATOM 2135 N N . ALA A 1 272 ? -4.378 1.720 23.171 1.00 97.38 272 ALA A N 1
ATOM 2136 C CA . ALA A 1 272 ? -3.862 2.213 21.895 1.00 97.38 272 ALA A CA 1
ATOM 2137 C C . ALA A 1 272 ? -4.704 3.338 21.266 1.00 97.38 272 ALA A C 1
ATOM 2139 O O . ALA A 1 272 ? -4.186 4.150 20.509 1.00 97.38 272 ALA A O 1
ATOM 2140 N N . TRP A 1 273 ? -5.995 3.402 21.593 1.00 97.31 273 TRP A N 1
ATOM 2141 C CA . TRP A 1 273 ? -6.918 4.421 21.085 1.00 97.31 273 TRP A CA 1
ATOM 2142 C C . TRP A 1 273 ? -7.348 5.445 22.131 1.00 97.31 273 TRP A C 1
ATOM 2144 O O . TRP A 1 273 ? -8.217 6.255 21.829 1.00 97.31 273 TRP A O 1
ATOM 2154 N N . GLN A 1 274 ? -6.772 5.403 23.339 1.00 95.69 274 GLN A N 1
ATOM 2155 C CA . GLN A 1 274 ? -7.075 6.357 24.410 1.00 95.69 274 GLN A CA 1
ATOM 2156 C C . GLN A 1 274 ? -8.590 6.534 24.635 1.00 95.69 274 GLN A C 1
ATOM 2158 O O . GLN A 1 274 ? -9.117 7.642 24.640 1.00 95.69 274 GLN A O 1
ATOM 2163 N N . VAL A 1 275 ? -9.309 5.423 24.828 1.00 95.62 275 VAL A N 1
ATOM 2164 C CA . VAL A 1 275 ? -10.747 5.448 25.156 1.00 95.62 275 VAL A CA 1
ATOM 2165 C C . VAL A 1 275 ? -10.957 5.439 26.669 1.00 95.62 275 VAL A C 1
ATOM 2167 O O . VAL A 1 275 ? -10.180 4.828 27.405 1.00 95.62 275 VAL A O 1
ATOM 2170 N N . SER A 1 276 ? -12.022 6.087 27.139 1.00 95.50 276 SER A N 1
ATOM 2171 C CA . SER A 1 276 ? -12.396 6.152 28.561 1.00 95.50 276 SER A CA 1
ATOM 2172 C C . SER A 1 276 ? -13.762 5.517 28.834 1.00 95.50 276 SER A C 1
ATOM 2174 O O . SER A 1 276 ? -14.615 5.420 27.948 1.00 95.50 276 SER A O 1
ATOM 2176 N N . ALA A 1 277 ? -13.984 5.045 30.064 1.00 97.19 277 ALA A N 1
ATOM 2177 C CA . ALA A 1 277 ? -15.142 4.216 30.416 1.00 97.19 277 ALA A CA 1
ATOM 2178 C C . ALA A 1 277 ? -16.486 4.956 30.255 1.00 97.19 277 ALA A C 1
ATOM 2180 O O . ALA A 1 277 ? -17.508 4.356 29.921 1.00 97.19 277 ALA A O 1
ATOM 2181 N N . ASN A 1 278 ? -16.504 6.281 30.427 1.00 96.00 278 ASN A N 1
ATOM 2182 C CA . ASN A 1 278 ? -17.703 7.095 30.218 1.00 96.00 278 ASN A CA 1
ATOM 2183 C C . ASN A 1 278 ? -18.245 7.034 28.771 1.00 96.00 278 ASN A C 1
ATOM 2185 O O . ASN A 1 278 ? -19.434 7.298 28.560 1.00 96.00 278 ASN A O 1
ATOM 2189 N N . SER A 1 279 ? -17.425 6.627 27.792 1.00 97.25 279 SER A N 1
ATOM 2190 C CA . SER A 1 279 ? -17.836 6.424 26.398 1.00 97.25 279 SER A CA 1
ATOM 2191 C C . SER A 1 279 ? -18.825 5.268 26.223 1.00 97.25 279 SER A C 1
ATOM 2193 O O . SER A 1 279 ? -19.578 5.246 25.252 1.00 97.25 279 SER A O 1
ATOM 2195 N N . MET A 1 280 ? -18.948 4.373 27.207 1.00 97.44 280 MET A N 1
ATOM 2196 C CA . MET A 1 280 ? -19.978 3.330 27.202 1.00 97.44 280 MET A CA 1
ATOM 2197 C C . MET A 1 280 ? -21.401 3.908 27.160 1.00 97.44 280 MET A C 1
ATOM 2199 O O . MET A 1 280 ? -22.353 3.218 26.809 1.00 97.44 280 MET A O 1
ATOM 2203 N N . ASN A 1 281 ? -21.584 5.187 27.501 1.00 96.75 281 ASN A N 1
ATOM 2204 C CA . ASN A 1 281 ? -22.882 5.852 27.412 1.00 96.75 281 ASN A CA 1
ATOM 2205 C C . ASN A 1 281 ? -23.321 6.180 25.974 1.00 96.75 281 ASN A C 1
ATOM 2207 O O . ASN A 1 281 ? -24.468 6.580 25.786 1.00 96.75 281 ASN A O 1
ATOM 2211 N N . PHE A 1 282 ? -22.463 5.987 24.965 1.00 96.75 282 PHE A N 1
ATOM 2212 C CA . PHE A 1 282 ? -22.835 6.169 23.557 1.00 96.75 282 PHE A CA 1
ATOM 2213 C C . PHE A 1 282 ? -23.671 5.016 22.979 1.00 96.75 282 PHE A C 1
ATOM 2215 O O . PHE A 1 282 ? -24.278 5.189 21.921 1.00 96.75 282 PHE A O 1
ATOM 2222 N N . GLY A 1 283 ? -23.743 3.864 23.653 1.00 95.38 283 GLY A N 1
ATOM 2223 C CA . GLY A 1 283 ? -24.544 2.734 23.187 1.00 95.38 283 GLY A CA 1
ATOM 2224 C C . GLY A 1 283 ? -24.627 1.601 24.203 1.00 95.38 283 GLY A C 1
ATOM 2225 O O . GLY A 1 283 ? -23.651 1.291 24.883 1.00 95.38 283 GLY A O 1
ATOM 2226 N N . GLN A 1 284 ? -25.797 0.964 24.305 1.00 97.50 284 GLN A N 1
ATOM 2227 C CA . GLN A 1 284 ? -25.990 -0.176 25.208 1.00 97.50 284 GLN A CA 1
ATOM 2228 C C . GLN A 1 284 ? -25.086 -1.353 24.820 1.00 97.50 284 GLN A C 1
ATOM 2230 O O . GLN A 1 284 ? -24.527 -2.003 25.693 1.00 97.50 284 GLN A O 1
ATOM 2235 N N . GLU A 1 285 ? -24.831 -1.550 23.526 1.00 96.38 285 GLU A N 1
ATOM 2236 C CA . GLU A 1 285 ? -23.943 -2.605 23.039 1.00 96.38 285 GLU A CA 1
ATOM 2237 C C . GLU A 1 285 ? -22.490 -2.443 23.509 1.00 96.38 285 GLU A C 1
ATOM 2239 O O . GLU A 1 285 ? -21.779 -3.436 23.622 1.00 96.38 285 GLU A O 1
ATOM 2244 N N . LEU A 1 286 ? -22.040 -1.216 23.808 1.00 98.44 286 LEU A N 1
ATOM 2245 C CA . LEU A 1 286 ? -20.710 -0.980 24.379 1.00 98.44 286 LEU A CA 1
ATOM 2246 C C . LEU A 1 286 ? -20.655 -1.450 25.836 1.00 98.44 286 LEU A C 1
ATOM 2248 O O . LEU A 1 286 ? -19.673 -2.063 26.246 1.00 98.44 286 LEU A O 1
ATOM 2252 N N . LYS A 1 287 ? -21.726 -1.212 26.606 1.00 98.56 287 LYS A N 1
ATOM 2253 C CA . LYS A 1 287 ? -21.864 -1.735 27.975 1.00 98.56 287 LYS A CA 1
ATOM 2254 C C . LYS A 1 287 ? -21.936 -3.255 27.968 1.00 98.56 287 LYS A C 1
ATOM 2256 O O . LYS A 1 287 ? -21.251 -3.890 28.761 1.00 98.56 287 LYS A O 1
ATOM 2261 N N . ASP A 1 288 ? -22.726 -3.824 27.065 1.00 98.44 288 ASP A N 1
ATOM 2262 C CA . ASP A 1 288 ? -22.899 -5.272 26.952 1.00 98.44 288 ASP A CA 1
ATOM 2263 C C . ASP A 1 288 ? -21.583 -5.954 26.555 1.00 98.44 288 ASP A C 1
ATOM 2265 O O . ASP A 1 288 ? -21.219 -6.973 27.138 1.00 98.44 288 ASP A O 1
ATOM 2269 N N . LEU A 1 289 ? -20.829 -5.355 25.627 1.00 98.31 289 LEU A N 1
ATOM 2270 C CA . LEU A 1 289 ? -19.492 -5.803 25.237 1.00 98.31 289 LEU A CA 1
ATOM 2271 C C . LEU A 1 289 ? -18.519 -5.803 26.427 1.00 98.31 289 LEU A C 1
ATOM 2273 O O . LEU A 1 289 ? -17.840 -6.798 26.676 1.00 98.31 289 LEU A O 1
ATOM 2277 N N . VAL A 1 290 ? -18.471 -4.708 27.191 1.00 98.44 290 VAL A N 1
ATOM 2278 C CA . VAL A 1 290 ? -17.598 -4.607 28.369 1.00 98.44 290 VAL A CA 1
ATOM 2279 C C . VAL A 1 290 ? -18.035 -5.583 29.465 1.00 98.44 290 VAL A C 1
ATOM 2281 O O . VAL A 1 290 ? -17.194 -6.262 30.043 1.00 98.44 290 VAL A O 1
ATOM 2284 N N . LEU A 1 291 ? -19.335 -5.736 29.727 1.00 98.56 291 LEU A N 1
ATOM 2285 C CA . LEU A 1 291 ? -19.836 -6.730 30.681 1.00 98.56 291 LEU A CA 1
ATOM 2286 C C . LEU A 1 291 ? -19.489 -8.160 30.261 1.00 98.56 291 LEU A C 1
ATOM 2288 O O . LEU A 1 291 ? -19.115 -8.957 31.118 1.00 98.56 291 LEU A O 1
ATOM 2292 N N . ARG A 1 292 ? -19.577 -8.479 28.965 1.00 98.12 292 ARG A N 1
ATOM 2293 C CA . ARG A 1 292 ? -19.220 -9.793 28.414 1.00 98.12 292 ARG A CA 1
ATOM 2294 C C . ARG A 1 292 ? -17.752 -10.136 28.669 1.00 98.12 292 ARG A C 1
ATOM 2296 O O . ARG A 1 292 ? -17.468 -11.237 29.131 1.00 98.12 292 ARG A O 1
ATOM 2303 N N . ASP A 1 293 ? -16.844 -9.203 28.386 1.00 97.69 293 ASP A N 1
ATOM 2304 C CA . ASP A 1 293 ? -15.402 -9.491 28.349 1.00 97.69 293 ASP A CA 1
ATOM 2305 C C . ASP A 1 293 ? -14.659 -9.106 29.641 1.00 97.69 293 ASP A C 1
ATOM 2307 O O . ASP A 1 293 ? -13.587 -9.643 29.918 1.00 97.69 293 ASP A O 1
ATOM 2311 N N . VAL A 1 294 ? -15.215 -8.189 30.440 1.00 98.00 294 VAL A N 1
ATOM 2312 C CA . VAL A 1 294 ? -14.617 -7.680 31.691 1.00 98.00 294 VAL A CA 1
ATOM 2313 C C . VAL A 1 294 ? -15.412 -8.117 32.926 1.00 98.00 294 VAL A C 1
ATOM 2315 O O . VAL A 1 294 ? -14.853 -8.214 34.018 1.00 98.00 294 VAL A O 1
ATOM 2318 N N . GLY A 1 295 ? -16.715 -8.385 32.790 1.00 98.12 295 GLY A N 1
ATOM 2319 C CA . GLY A 1 295 ? -17.597 -8.774 33.899 1.00 98.12 295 GLY A CA 1
ATOM 2320 C C . GLY A 1 295 ? -18.077 -7.615 34.782 1.00 98.12 295 GLY A C 1
ATOM 2321 O O . GLY A 1 295 ? -18.836 -7.834 35.725 1.00 98.12 295 GLY A O 1
ATOM 2322 N N . THR A 1 296 ? -17.654 -6.379 34.505 1.00 98.00 296 THR A N 1
ATOM 2323 C CA . THR A 1 296 ? -18.028 -5.175 35.262 1.00 98.00 296 THR A CA 1
ATOM 2324 C C . THR A 1 296 ? -17.914 -3.923 34.393 1.00 98.00 296 THR A C 1
ATOM 2326 O O . THR A 1 296 ? -17.150 -3.904 33.434 1.00 98.00 296 THR A O 1
ATOM 2329 N N . LEU A 1 297 ? -18.651 -2.867 34.750 1.00 97.75 297 LEU A N 1
ATOM 2330 C CA . LEU A 1 297 ? -18.567 -1.536 34.129 1.00 97.75 297 LEU A CA 1
ATOM 2331 C C . LEU A 1 297 ? -17.652 -0.570 34.909 1.00 97.75 297 LEU A C 1
ATOM 2333 O O . LEU A 1 297 ? -17.645 0.627 34.625 1.00 97.75 297 LEU A O 1
ATOM 2337 N N . ASP A 1 298 ? -16.922 -1.064 35.914 1.00 97.81 298 ASP A N 1
ATOM 2338 C CA . ASP A 1 298 ? -15.977 -0.265 36.700 1.00 97.81 298 ASP A CA 1
ATOM 2339 C C . ASP A 1 298 ? -14.893 0.373 35.814 1.00 97.81 298 ASP A C 1
ATOM 2341 O O . ASP A 1 298 ? -14.292 -0.288 34.964 1.00 97.81 298 ASP A O 1
ATOM 2345 N N . GLY A 1 299 ? -14.616 1.660 36.040 1.00 97.06 299 GLY A N 1
ATOM 2346 C CA . GLY A 1 299 ? -13.680 2.423 35.219 1.00 97.06 299 GLY A CA 1
ATOM 2347 C C . GLY A 1 299 ? -12.235 1.920 35.289 1.00 97.06 299 GLY A C 1
ATOM 2348 O O . GLY A 1 299 ? -11.547 1.900 34.268 1.00 97.06 299 GLY A O 1
ATOM 2349 N N . ASN A 1 300 ? -11.768 1.448 36.451 1.00 97.00 300 ASN A N 1
ATOM 2350 C CA . ASN A 1 300 ? -10.406 0.916 36.575 1.00 97.00 300 ASN A CA 1
ATOM 2351 C C . ASN A 1 300 ? -10.279 -0.436 35.868 1.00 97.00 300 ASN A C 1
ATOM 2353 O O . ASN A 1 300 ? -9.290 -0.687 35.176 1.00 97.00 300 ASN A O 1
ATOM 2357 N N . ALA A 1 301 ? -11.289 -1.298 36.015 1.00 97.94 301 ALA A N 1
ATOM 2358 C CA . ALA A 1 301 ? -11.356 -2.569 35.305 1.00 97.94 301 ALA A CA 1
ATOM 2359 C C . ALA A 1 301 ? -11.404 -2.357 33.784 1.00 97.94 301 ALA A C 1
ATOM 2361 O O . ALA A 1 301 ? -10.670 -3.024 33.055 1.00 97.94 301 ALA A O 1
ATOM 2362 N N . PHE A 1 302 ? -12.188 -1.381 33.313 1.00 98.31 302 PHE A N 1
ATOM 2363 C CA . PHE A 1 302 ? -12.235 -0.988 31.906 1.00 98.31 302 PHE A CA 1
ATOM 2364 C C . PHE A 1 302 ? -10.863 -0.531 31.395 1.00 98.31 302 PHE A C 1
ATOM 2366 O O . PHE A 1 302 ? -10.375 -1.063 30.400 1.00 98.31 302 PHE A O 1
ATOM 2373 N N . GLN A 1 303 ? -10.199 0.399 32.094 1.00 97.62 303 GLN A N 1
ATOM 2374 C CA . GLN A 1 303 ? -8.869 0.882 31.704 1.00 97.62 303 GLN A CA 1
ATOM 2375 C C . GLN A 1 303 ? -7.852 -0.255 31.606 1.00 97.62 303 GLN A C 1
ATOM 2377 O O . GLN A 1 303 ? -7.090 -0.321 30.644 1.00 97.62 303 GLN A O 1
ATOM 2382 N N . LYS A 1 304 ? -7.845 -1.161 32.591 1.00 97.56 304 LYS A N 1
ATOM 2383 C CA . LYS A 1 304 ? -6.980 -2.342 32.578 1.00 97.56 304 LYS A CA 1
ATOM 2384 C C . LYS A 1 304 ? -7.281 -3.225 31.363 1.00 97.56 304 LYS A C 1
ATOM 2386 O O . LYS A 1 304 ? -6.364 -3.611 30.643 1.00 97.56 304 LYS A O 1
ATOM 2391 N N . ALA A 1 305 ? -8.558 -3.483 31.091 1.00 98.12 305 ALA A N 1
ATOM 2392 C CA . ALA A 1 305 ? -8.976 -4.314 29.970 1.00 98.12 305 ALA A CA 1
ATOM 2393 C C . ALA A 1 305 ? -8.598 -3.712 28.605 1.00 98.12 305 ALA A C 1
ATOM 2395 O O . ALA A 1 305 ? -8.160 -4.453 27.732 1.00 98.12 305 ALA A O 1
ATOM 2396 N N . MET A 1 306 ? -8.671 -2.386 28.429 1.00 98.12 306 MET A N 1
ATOM 2397 C CA . MET A 1 306 ? -8.236 -1.720 27.187 1.00 98.12 306 MET A CA 1
ATOM 2398 C C . MET A 1 306 ? -6.729 -1.851 26.909 1.00 98.12 306 MET A C 1
ATOM 2400 O O . MET A 1 306 ? -6.306 -1.682 25.765 1.00 98.12 306 MET A O 1
ATOM 2404 N N . LYS A 1 307 ? -5.922 -2.146 27.938 1.00 97.81 307 LYS A N 1
ATOM 2405 C CA . LYS A 1 307 ? -4.471 -2.363 27.821 1.00 97.81 307 LYS A CA 1
ATOM 2406 C C . LYS A 1 307 ? -4.084 -3.828 27.668 1.00 97.81 307 LYS A C 1
ATOM 2408 O O . LYS A 1 307 ? -3.071 -4.111 27.052 1.00 97.81 307 LYS A O 1
ATOM 2413 N N . GLU A 1 308 ? -4.848 -4.744 28.261 1.00 97.56 308 GLU A N 1
ATOM 2414 C CA . GLU A 1 308 ? -4.486 -6.169 28.338 1.00 97.56 308 GLU A CA 1
ATOM 2415 C C . GLU A 1 308 ? -5.282 -7.051 27.364 1.00 97.56 308 GLU A C 1
ATOM 2417 O O . GLU A 1 308 ? -4.767 -8.053 26.871 1.00 97.56 308 GLU A O 1
ATOM 2422 N N . ASN A 1 309 ? -6.536 -6.697 27.067 1.00 98.12 309 ASN A N 1
ATOM 2423 C CA . ASN A 1 309 ? -7.401 -7.433 26.147 1.00 98.12 309 ASN A CA 1
ATOM 2424 C C . ASN A 1 309 ? -7.548 -6.654 24.835 1.00 98.12 309 ASN A C 1
ATOM 2426 O O . ASN A 1 309 ? -8.505 -5.909 24.619 1.00 98.12 309 ASN A O 1
ATOM 2430 N N . HIS A 1 310 ? -6.578 -6.835 23.940 1.00 98.38 310 HIS A N 1
ATOM 2431 C CA . HIS A 1 310 ? -6.516 -6.085 22.685 1.00 98.38 310 HIS A CA 1
ATOM 2432 C C . HIS A 1 310 ? -7.692 -6.395 21.747 1.00 98.38 310 HIS A C 1
ATOM 2434 O O . HIS A 1 310 ? -8.153 -5.504 21.038 1.00 98.38 310 HIS A O 1
ATOM 2440 N N . THR A 1 311 ? -8.221 -7.624 21.772 1.00 98.19 311 THR A N 1
ATOM 2441 C CA . THR A 1 311 ? -9.430 -8.007 21.020 1.00 98.19 311 THR A CA 1
ATOM 2442 C C . THR A 1 311 ? -10.631 -7.174 21.451 1.00 98.19 311 THR A C 1
ATOM 2444 O O . THR A 1 311 ? -11.305 -6.589 20.602 1.00 98.19 311 THR A O 1
ATOM 2447 N N . LEU A 1 312 ? -10.858 -7.063 22.764 1.00 98.44 312 LEU A N 1
ATOM 2448 C CA . LEU A 1 312 ? -11.897 -6.198 23.311 1.00 98.44 312 LEU A CA 1
ATOM 2449 C C . LEU A 1 312 ? -11.638 -4.733 22.939 1.00 98.44 312 LEU A C 1
ATOM 2451 O O . LEU A 1 312 ? -12.557 -4.065 22.478 1.00 98.44 312 LEU A O 1
ATOM 2455 N N . ALA A 1 313 ? -10.411 -4.231 23.103 1.00 98.69 313 ALA A N 1
ATOM 2456 C CA . ALA A 1 313 ? -10.081 -2.839 22.792 1.00 98.69 313 ALA A CA 1
ATOM 2457 C C . ALA A 1 313 ? -10.361 -2.486 21.318 1.00 98.69 313 ALA A C 1
ATOM 2459 O O . ALA A 1 313 ? -10.948 -1.441 21.031 1.00 98.69 313 ALA A O 1
ATOM 2460 N N . MET A 1 314 ? -10.001 -3.384 20.395 1.00 98.75 314 MET A N 1
ATOM 2461 C CA . MET A 1 314 ? -10.273 -3.256 18.962 1.00 98.75 314 MET A CA 1
ATOM 2462 C C . MET A 1 314 ? -11.768 -3.275 18.645 1.00 98.75 314 MET A C 1
ATOM 2464 O O . MET A 1 314 ? -12.258 -2.407 17.920 1.00 98.75 314 MET A O 1
ATOM 2468 N N . GLU A 1 315 ? -12.513 -4.233 19.202 1.00 98.75 315 GLU A N 1
ATOM 2469 C CA . GLU A 1 315 ? -13.960 -4.300 18.995 1.00 98.75 315 GLU A CA 1
ATOM 2470 C C . GLU A 1 315 ? -14.667 -3.068 19.573 1.00 98.75 315 GLU A C 1
ATOM 2472 O O . GLU A 1 315 ? -15.539 -2.484 18.924 1.00 98.75 315 GLU A O 1
ATOM 2477 N N . TYR A 1 316 ? -14.247 -2.637 20.762 1.00 98.75 316 TYR A N 1
ATOM 2478 C CA . TYR A 1 316 ? -14.804 -1.490 21.459 1.00 98.75 316 TYR A CA 1
ATOM 2479 C C . TYR A 1 316 ? -14.622 -0.202 20.657 1.00 98.75 316 TYR A C 1
ATOM 2481 O O . TYR A 1 316 ? -15.607 0.488 20.392 1.00 98.75 316 TYR A O 1
ATOM 2489 N N . VAL A 1 317 ? -13.396 0.111 20.214 1.00 98.69 317 VAL A N 1
ATOM 2490 C CA . VAL A 1 317 ? -13.148 1.331 19.428 1.00 98.69 317 VAL A CA 1
ATOM 2491 C C . VAL A 1 317 ? -13.877 1.290 18.086 1.00 98.69 317 VAL A C 1
ATOM 2493 O O . VAL A 1 317 ? -14.464 2.293 17.681 1.00 98.69 317 VAL A O 1
ATOM 2496 N N . ALA A 1 318 ? -13.923 0.133 17.417 1.00 98.62 318 ALA A N 1
ATOM 2497 C CA . ALA A 1 318 ? -14.622 0.002 16.146 1.00 98.62 318 ALA A CA 1
ATOM 2498 C C . ALA A 1 318 ? -16.115 0.300 16.314 1.00 98.62 318 ALA A C 1
ATOM 2500 O O . ALA A 1 318 ? -16.663 1.113 15.570 1.00 98.62 318 ALA A O 1
ATOM 2501 N N . ARG A 1 319 ? -16.767 -0.285 17.330 1.00 98.44 319 ARG A N 1
ATOM 2502 C CA . ARG A 1 319 ? -18.178 -0.018 17.653 1.00 98.44 319 ARG A CA 1
ATOM 2503 C C . ARG A 1 319 ? -18.402 1.424 18.116 1.00 98.44 319 ARG A C 1
ATOM 2505 O O . ARG A 1 319 ? -19.376 2.045 17.694 1.00 98.44 319 ARG A O 1
ATOM 2512 N N . LEU A 1 320 ? -17.493 1.999 18.902 1.00 98.44 320 LEU A N 1
ATOM 2513 C CA . LEU A 1 320 ? -17.588 3.393 19.336 1.00 98.44 320 LEU A CA 1
ATOM 2514 C C . LEU A 1 320 ? -17.547 4.363 18.146 1.00 98.44 320 LEU A C 1
ATOM 2516 O O . LEU A 1 320 ? -18.392 5.254 18.055 1.00 98.44 320 LEU A O 1
ATOM 2520 N N . LEU A 1 321 ? -16.656 4.129 17.179 1.00 98.19 321 LEU A N 1
ATOM 2521 C CA . LEU A 1 321 ? -16.577 4.884 15.922 1.00 98.19 321 LEU A CA 1
ATOM 2522 C C . LEU A 1 321 ? -17.846 4.749 15.058 1.00 98.19 321 LEU A C 1
ATOM 2524 O O . LEU A 1 321 ? -18.156 5.645 14.266 1.00 98.19 321 LEU A O 1
ATOM 2528 N N . ARG A 1 322 ? -18.623 3.666 15.223 1.00 97.62 322 ARG A N 1
ATOM 2529 C CA . ARG A 1 322 ? -19.961 3.523 14.613 1.00 97.62 322 ARG A CA 1
ATOM 2530 C C . ARG A 1 322 ? -21.033 4.384 15.290 1.00 97.62 322 ARG A C 1
ATOM 2532 O O . ARG A 1 322 ? -22.069 4.639 14.676 1.00 97.62 322 ARG A O 1
ATOM 2539 N N . ARG A 1 323 ? -20.817 4.814 16.538 1.00 96.31 323 ARG A N 1
ATOM 2540 C CA . ARG A 1 323 ? -21.757 5.638 17.321 1.00 96.31 323 ARG A CA 1
ATOM 2541 C C . ARG A 1 323 ? -21.409 7.115 17.307 1.00 96.31 323 ARG A C 1
ATOM 2543 O O . ARG A 1 323 ? -22.305 7.954 17.270 1.00 96.31 323 ARG A O 1
ATOM 2550 N N . THR A 1 324 ? -20.124 7.444 17.360 1.00 96.00 324 THR A N 1
ATOM 2551 C CA . THR A 1 324 ? -19.663 8.826 17.424 1.00 96.00 324 THR A CA 1
ATOM 2552 C C . THR A 1 324 ? -18.246 8.960 16.887 1.00 96.00 324 THR A C 1
ATOM 2554 O O . THR A 1 324 ? -17.348 8.198 17.227 1.00 96.00 324 THR A O 1
ATOM 2557 N N . THR A 1 325 ? -18.024 9.992 16.080 1.00 95.12 325 THR A N 1
ATOM 2558 C CA . THR A 1 325 ? -16.682 10.432 15.675 1.00 95.12 325 THR A CA 1
ATOM 2559 C C . THR A 1 325 ? -16.132 11.522 16.593 1.00 95.12 325 THR A C 1
ATOM 2561 O O . THR A 1 325 ? -14.977 11.910 16.464 1.00 95.12 325 THR A O 1
ATOM 2564 N N . ARG A 1 326 ? -16.946 12.019 17.536 1.00 94.31 326 ARG A N 1
ATOM 2565 C CA . ARG A 1 326 ? -16.598 13.139 18.424 1.00 94.31 326 ARG A CA 1
ATOM 2566 C C . ARG A 1 326 ? -15.812 12.725 19.662 1.00 94.31 326 ARG A C 1
ATOM 2568 O O . ARG A 1 326 ? -15.263 13.593 20.326 1.00 94.31 326 ARG A O 1
ATOM 2575 N N . HIS A 1 327 ? -15.794 11.432 19.993 1.00 93.00 327 HIS A N 1
ATOM 2576 C CA . HIS A 1 327 ? -15.028 10.943 21.141 1.00 93.00 327 HIS A CA 1
ATOM 2577 C C . HIS A 1 327 ? -13.520 11.049 20.893 1.00 93.00 327 HIS A C 1
ATOM 2579 O O . HIS A 1 327 ? -12.778 11.447 21.781 1.00 93.00 327 HIS A O 1
ATOM 2585 N N . HIS A 1 328 ? -13.091 10.778 19.661 1.00 93.94 328 HIS A N 1
ATOM 2586 C CA . HIS A 1 328 ? -11.699 10.887 19.252 1.00 93.94 328 HIS A CA 1
ATOM 2587 C C . HIS A 1 328 ? -11.442 12.250 18.622 1.00 93.94 328 HIS A C 1
ATOM 2589 O O . HIS A 1 328 ? -11.920 12.538 17.521 1.00 93.94 328 HIS A O 1
ATOM 2595 N N . GLY A 1 329 ? -10.668 13.089 19.309 1.00 93.06 329 GLY A N 1
ATOM 2596 C CA . GLY A 1 329 ? -10.292 14.416 18.823 1.00 93.06 329 GLY A CA 1
ATOM 2597 C C . GLY A 1 329 ? -9.728 14.414 17.393 1.00 93.06 329 GLY A C 1
ATOM 2598 O O . GLY A 1 329 ? -10.230 15.186 16.569 1.00 93.06 329 GLY A O 1
ATOM 2599 N N . PRO A 1 330 ? -8.760 13.534 17.067 1.00 95.44 330 PRO A N 1
ATOM 2600 C CA . PRO A 1 330 ? -8.185 13.445 15.725 1.00 95.44 330 PRO A CA 1
ATOM 2601 C C . PRO A 1 330 ? -9.204 13.110 14.631 1.00 95.44 330 PRO A C 1
ATOM 2603 O O . PRO A 1 330 ? -9.127 13.655 13.531 1.00 95.44 330 PRO A O 1
ATOM 2606 N N . VAL A 1 331 ? -10.195 12.261 14.924 1.00 96.62 331 VAL A N 1
ATOM 2607 C CA . VAL A 1 331 ? -11.279 11.958 13.976 1.00 96.62 331 VAL A CA 1
ATOM 2608 C C . VAL A 1 331 ? -12.226 13.147 13.852 1.00 96.62 331 VAL A C 1
ATOM 2610 O O . VAL A 1 331 ? -12.518 13.592 12.747 1.00 96.62 331 VAL A O 1
ATOM 2613 N N . SER A 1 332 ? -12.675 13.707 14.978 1.00 96.44 332 SER A N 1
ATOM 2614 C CA . SER A 1 332 ? -13.638 14.813 14.996 1.00 96.44 332 SER A CA 1
ATOM 2615 C C . SER A 1 332 ? -13.143 16.064 14.272 1.00 96.44 332 SER A C 1
ATOM 2617 O O . SER A 1 332 ? -13.960 16.847 13.789 1.00 96.44 332 SER A O 1
ATOM 2619 N N . ARG A 1 333 ? -11.827 16.292 14.266 1.00 96.69 333 ARG A N 1
ATOM 2620 C CA . ARG A 1 333 ? -11.179 17.438 13.617 1.00 96.69 333 ARG A CA 1
ATOM 2621 C C . ARG A 1 333 ? -10.621 17.106 12.232 1.00 96.69 333 ARG A C 1
ATOM 2623 O O . ARG A 1 333 ? -9.970 17.964 11.646 1.00 96.69 333 ARG A O 1
ATOM 2630 N N . HIS A 1 334 ? -10.878 15.900 11.712 1.00 96.25 334 HIS A N 1
ATOM 2631 C CA . HIS A 1 334 ? -10.360 15.430 10.421 1.00 96.25 334 HIS A CA 1
ATOM 2632 C C . HIS A 1 334 ? -8.820 15.453 10.325 1.00 96.25 334 HIS A C 1
ATOM 2634 O O . HIS A 1 334 ? -8.249 15.557 9.242 1.00 96.25 334 HIS A O 1
ATOM 2640 N N . GLU A 1 335 ? -8.121 15.331 11.458 1.00 96.69 335 GLU A N 1
ATOM 2641 C CA . GLU A 1 335 ? -6.651 15.302 11.507 1.00 96.69 335 GLU A CA 1
ATOM 2642 C C . GLU A 1 335 ? -6.091 13.994 10.941 1.00 96.69 335 GLU A C 1
ATOM 2644 O O . GLU A 1 335 ? -4.959 13.971 10.460 1.00 96.69 335 GLU A O 1
ATOM 2649 N N . ILE A 1 336 ? -6.885 12.918 10.969 1.00 97.06 336 ILE A N 1
ATOM 2650 C CA . ILE A 1 336 ? -6.506 11.622 10.401 1.00 97.06 336 ILE A CA 1
ATOM 2651 C C . ILE A 1 336 ? -6.580 11.602 8.869 1.00 97.06 336 ILE A C 1
ATOM 2653 O O . ILE A 1 336 ? -5.836 10.846 8.250 1.00 97.06 336 ILE A O 1
ATOM 2657 N N . ASP A 1 337 ? -7.432 12.427 8.251 1.00 96.38 337 ASP A N 1
ATOM 2658 C CA . ASP A 1 337 ? -7.791 12.317 6.830 1.00 96.38 337 ASP A CA 1
ATOM 2659 C C . ASP A 1 337 ? -6.580 12.382 5.881 1.00 96.38 337 ASP A C 1
ATOM 2661 O O . ASP A 1 337 ? -6.509 11.545 4.983 1.00 96.38 337 ASP A O 1
ATOM 2665 N N . PRO A 1 338 ? -5.583 13.273 6.077 1.00 95.12 338 PRO A N 1
ATOM 2666 C CA . PRO A 1 338 ? -4.392 13.316 5.223 1.00 95.12 338 PRO A CA 1
ATOM 2667 C C . PRO A 1 338 ? -3.489 12.076 5.316 1.00 95.12 338 PRO A C 1
ATOM 2669 O O . PRO A 1 338 ? -2.578 11.925 4.503 1.00 95.12 338 PRO A O 1
ATOM 2672 N N . TRP A 1 339 ? -3.695 11.225 6.324 1.00 96.56 339 TRP A N 1
ATOM 2673 C CA . TRP A 1 339 ? -2.865 10.053 6.622 1.00 96.56 339 TRP A CA 1
ATOM 2674 C C . TRP A 1 339 ? -3.550 8.729 6.289 1.00 96.56 339 TRP A C 1
ATOM 2676 O O . TRP A 1 339 ? -2.891 7.688 6.307 1.00 96.56 339 TRP A O 1
ATOM 2686 N N . LEU A 1 340 ? -4.849 8.771 5.991 1.00 96.38 340 LEU A N 1
ATOM 2687 C CA . LEU A 1 340 ? -5.601 7.635 5.478 1.00 96.38 340 LEU A CA 1
ATOM 2688 C C . LEU A 1 340 ? -5.223 7.392 4.020 1.00 96.38 340 LEU A C 1
ATOM 2690 O O . LEU A 1 340 ? -5.158 8.335 3.226 1.00 96.38 340 LEU A O 1
ATOM 2694 N N . ARG A 1 341 ? -5.012 6.129 3.644 1.00 93.06 341 ARG A N 1
ATOM 2695 C CA . ARG A 1 341 ? -4.644 5.799 2.263 1.00 93.06 341 ARG A CA 1
ATOM 2696 C C . ARG A 1 341 ? -5.404 4.628 1.673 1.00 93.06 341 ARG A C 1
ATOM 2698 O O . ARG A 1 341 ? -5.567 3.585 2.299 1.00 93.06 341 ARG A O 1
ATOM 2705 N N . SER A 1 342 ? -5.791 4.780 0.408 1.00 90.25 342 SER A N 1
ATOM 2706 C CA . SER A 1 342 ? -6.449 3.725 -0.362 1.00 90.25 342 SER A CA 1
ATOM 2707 C C . SER A 1 342 ? -5.549 2.506 -0.584 1.00 90.25 342 SER A C 1
ATOM 2709 O O . SER A 1 342 ? -6.042 1.387 -0.520 1.00 90.25 342 SER A O 1
ATOM 2711 N N . ASP A 1 343 ? -4.237 2.684 -0.768 1.00 84.69 343 ASP A N 1
ATOM 2712 C CA . ASP A 1 343 ? -3.298 1.561 -0.926 1.00 84.69 343 ASP A CA 1
ATOM 2713 C C . ASP A 1 343 ? -3.118 0.745 0.369 1.00 84.69 343 ASP A C 1
ATOM 2715 O O . ASP A 1 343 ? -2.903 -0.465 0.311 1.00 84.69 343 ASP A O 1
ATOM 2719 N N . ALA A 1 344 ? -3.263 1.371 1.540 1.00 93.31 344 ALA A N 1
ATOM 2720 C CA . ALA A 1 344 ? -3.306 0.674 2.824 1.00 93.31 344 ALA A CA 1
ATOM 2721 C C . ALA A 1 344 ? -4.626 -0.094 3.011 1.00 93.31 344 ALA A C 1
ATOM 2723 O O . ALA A 1 344 ? -4.605 -1.225 3.496 1.00 93.31 344 ALA A O 1
ATOM 2724 N N . VAL A 1 345 ? -5.758 0.467 2.562 1.00 95.81 345 VAL A N 1
ATOM 2725 C CA . VAL A 1 345 ? -7.042 -0.256 2.508 1.00 95.81 345 VAL A CA 1
ATOM 2726 C C . VAL A 1 345 ? -6.934 -1.481 1.601 1.00 95.81 345 VAL A C 1
ATOM 2728 O O . VAL A 1 345 ? -7.306 -2.568 2.028 1.00 95.81 345 VAL A O 1
ATOM 2731 N N . GLU A 1 346 ? -6.376 -1.345 0.397 1.00 89.12 346 GLU A N 1
ATOM 2732 C CA . GLU A 1 346 ? -6.164 -2.473 -0.522 1.00 89.12 346 GLU A CA 1
ATOM 2733 C C . GLU A 1 346 ? -5.271 -3.559 0.098 1.00 89.12 346 GLU A C 1
ATOM 2735 O O . GLU A 1 346 ? -5.569 -4.751 -0.011 1.00 89.12 346 GLU A O 1
ATOM 2740 N N . GLU A 1 347 ? -4.199 -3.166 0.794 1.00 90.31 347 GLU A N 1
ATOM 2741 C CA . GLU A 1 347 ? -3.345 -4.112 1.513 1.00 90.31 347 GLU A CA 1
ATOM 2742 C C . GLU A 1 347 ? -4.112 -4.837 2.627 1.00 90.31 347 GLU A C 1
ATOM 2744 O O . GLU A 1 347 ? -4.023 -6.062 2.726 1.00 90.31 347 GLU A O 1
ATOM 2749 N N . PHE A 1 348 ? -4.926 -4.128 3.417 1.00 95.56 348 PHE A N 1
ATOM 2750 C CA . PHE A 1 348 ? -5.800 -4.763 4.403 1.00 95.56 348 PHE A CA 1
ATOM 2751 C C . PHE A 1 348 ? -6.837 -5.690 3.757 1.00 95.56 348 PHE A C 1
ATOM 2753 O O . PHE A 1 348 ? -7.047 -6.788 4.267 1.00 95.56 348 PHE A O 1
ATOM 2760 N N . GLU A 1 349 ? -7.459 -5.320 2.631 1.00 93.94 349 GLU A N 1
ATOM 2761 C CA . GLU A 1 349 ? -8.361 -6.215 1.891 1.00 93.94 349 GLU A CA 1
ATOM 2762 C C . GLU A 1 349 ? -7.636 -7.509 1.488 1.00 93.94 349 GLU A C 1
ATOM 2764 O O . GLU A 1 349 ? -8.161 -8.602 1.706 1.00 93.94 349 GLU A O 1
ATOM 2769 N N . GLY A 1 350 ? -6.413 -7.412 0.961 1.00 88.12 350 GLY A N 1
ATOM 2770 C CA . GLY A 1 350 ? -5.591 -8.579 0.632 1.00 88.12 350 GLY A CA 1
ATOM 2771 C C . GLY A 1 350 ? -5.311 -9.456 1.854 1.00 88.12 350 GLY A C 1
ATOM 2772 O O . GLY A 1 350 ? -5.495 -10.673 1.803 1.00 88.12 350 GLY A O 1
ATOM 2773 N N . LEU A 1 351 ? -4.955 -8.837 2.979 1.00 89.69 351 LEU A N 1
ATOM 2774 C CA . LEU A 1 351 ? -4.630 -9.530 4.225 1.00 89.69 351 LEU A CA 1
ATOM 2775 C C . LEU A 1 351 ? -5.842 -10.166 4.912 1.00 89.69 351 LEU A C 1
ATOM 2777 O O . LEU A 1 351 ? -5.656 -11.141 5.633 1.00 89.69 351 LEU A O 1
ATOM 2781 N N . LEU A 1 352 ? -7.056 -9.653 4.693 1.00 90.69 352 LEU A N 1
ATOM 2782 C CA . LEU A 1 352 ? -8.314 -10.183 5.241 1.00 90.69 352 LEU A CA 1
ATOM 2783 C C . LEU A 1 352 ? -8.866 -11.394 4.478 1.00 90.69 352 LEU A C 1
ATOM 2785 O O . LEU A 1 352 ? -9.902 -11.930 4.870 1.00 90.69 352 LEU A O 1
ATOM 2789 N N . SER A 1 353 ? -8.197 -11.794 3.395 1.00 74.88 353 SER A N 1
ATOM 2790 C CA . SER A 1 353 ? -8.531 -12.987 2.609 1.00 74.88 353 SER A CA 1
ATOM 2791 C C . SER A 1 353 ? -8.231 -14.292 3.343 1.00 74.88 353 SER A C 1
ATOM 2793 O O . SER A 1 353 ? -7.362 -14.305 4.261 1.00 74.88 353 SER A O 1
#

Secondary structure (DSSP, 8-state):
--EEEEEETTTEEEEEEESSSS--TT-BEEEEES--GGGEEEEE-GGGTTSTTSSTTEEEEEGGGHHHHHHHHHHHHHTT-GGG---B--S---BBPPPSSSSPP-SB-GGGGT-EEEBSTT-TTTTTTTTTTHHHHHHTTEEEGGGGT-TTEEEES----HHHHHHHHH-S-SSTTS--GGG----HHHHHHHHHHHHHS-GGGTS--SS--HHHHHHHHH-S--SHHHHHHHHHHHHHHHH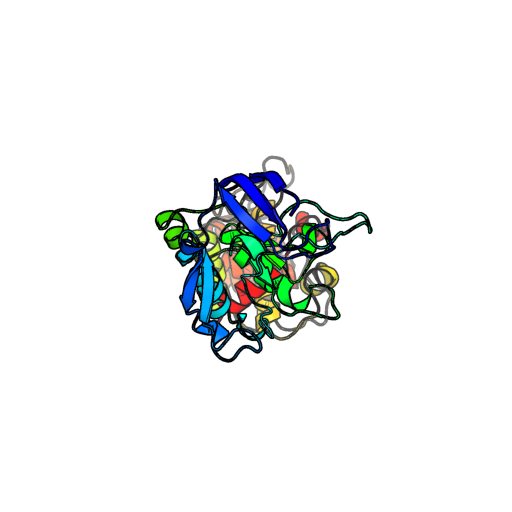HHHHTT-TT----TT-TT--STTT--BTTTTB-GGGGGG-HHHHHHHHHHHSS--HHHHHHHHHH-HHHHHHHHHHHHHH-SSSSHHHHTT-SGGG--HHHHHHHHHHT-

Foldseek 3Di:
DDKDWDQDLVQGIWIKDFPDPDADAFTAIDTDDRADCPQFAWAAQCLCQPAAQCVRRTATARNLCRLLVNLLSVVCVLLVNSVLFRHKNGQADRTFDGDPVPDGGPHTDLSPRSFKIFTPPPDVVQQPSVVLSQQSLVLSQWDACVVVSRRRMIGHPDRDDPVSSVVSSPDLDRLQQDQADPQHGADPVLVVLLLVLLLVPDLVLQDDDPDDFLCNLQCVQQDDDDDSLLSSLLLSLVLSNQLSVQPSQQQADKADPPDPQLDDLQRIFAGSNRDGLVLCVLDVVLVVLCCVPQVDSGSVSVRVCSSPVVSSVSNNVSNSRRRDLVRRPCSVVVVSRVVRHNSSSSSSSSSSD